Protein AF-G5ARZ2-F1 (afdb_monomer_lite)

Sequence (188 aa):
MDRDGELLSARPALETEGLRFLHVTVGSLLATYGWYILFSCILLYVVFQKLYIRLRALRQRQLDRAEAAAVEPDVVVKRQEALAAARLKMQEELNAQVEKHKEKLRQLEEEKRRQKIEMWDSMQEGKSYKRNARKPQEDSPGPSTSSTIPKRKSDKKPLRGSGYNPLTGEGGGACSWRPGRRGPSSGG

Radius of gyration: 43.57 Å; chains: 1; bounding box: 105×85×93 Å

Foldseek 3Di:
DPPVVVVVVVVVVVVVVVVVVCCVVVVVCCVVCVVVVVVVVVVVVVVCVVVVVVVVVVVVVVVVVVVVVVPDVVVVVVVVVVVVVVVVVVVVVVVVVVVVVVVVVVVVVVVVVVVVVVVVVCVVVVVPDPDPDDPPDDDDDDDDDDDDDDDDDDDDDPPDDPADDPVPHRDPDDDDDDDPDPDDPDDD

InterPro domains:
  IPR009703 Selenoprotein S [PF06936] (4-188)
  IPR009703 Selenoprotein S [PTHR28621] (7-188)

Secondary structure (DSSP, 8-state):
--HHHHHHHHHHHHHHHHHHHHHHHHHHHHHHHHHHHHHHHHHHHHHHHHHHHHHHHHHHHHHHHHHHHHH-HHHHHHHHHHHHHHHHHHHHHHHHHHHHHHHHHHHHHHHHHHHHHHHHHHHHTT--------------------------------SS-TT--TTT-S--SS---PPP--S-----

pLDDT: mean 72.26, std 18.29, range [33.06, 96.81]

Organism: Heterocephalus glaber (NCBI:txid10181)

Structure (mmCIF, N/CA/C/O backbone):
data_AF-G5ARZ2-F1
#
_entry.id   AF-G5ARZ2-F1
#
loop_
_atom_site.group_PDB
_atom_site.id
_atom_site.type_symbol
_atom_site.label_atom_id
_atom_site.label_alt_id
_atom_site.label_comp_id
_atom_site.label_asym_id
_atom_site.label_entity_id
_atom_site.label_seq_id
_atom_site.pdbx_PDB_ins_code
_atom_site.Cartn_x
_atom_site.Cartn_y
_atom_site.Cartn_z
_atom_site.occupancy
_atom_site.B_iso_or_equiv
_atom_site.auth_seq_id
_atom_site.auth_comp_id
_atom_site.auth_asym_id
_atom_site.auth_atom_id
_atom_site.pdbx_PDB_model_num
ATOM 1 N N . MET A 1 1 ? 72.941 -0.491 -7.064 1.00 49.91 1 MET A N 1
ATOM 2 C CA . MET A 1 1 ? 71.611 0.119 -6.829 1.00 49.91 1 MET A CA 1
ATOM 3 C C . MET A 1 1 ? 70.828 -0.028 -8.132 1.00 49.91 1 MET A C 1
ATOM 5 O O . MET A 1 1 ? 70.426 0.961 -8.718 1.00 49.91 1 MET A O 1
ATOM 9 N N . ASP A 1 2 ? 70.670 -1.261 -8.630 1.00 52.44 2 ASP A N 1
ATOM 10 C CA . ASP A 1 2 ? 70.322 -1.492 -10.049 1.00 52.44 2 ASP A CA 1
ATOM 11 C C . ASP A 1 2 ? 69.145 -2.464 -10.228 1.00 52.44 2 ASP A C 1
ATOM 13 O O . ASP A 1 2 ? 68.733 -2.753 -11.343 1.00 52.44 2 ASP A O 1
ATOM 17 N N . ARG A 1 3 ? 68.560 -2.953 -9.124 1.00 56.78 3 ARG A N 1
ATOM 18 C CA . ARG A 1 3 ? 67.421 -3.891 -9.160 1.00 56.78 3 ARG A CA 1
ATOM 19 C C . ARG A 1 3 ? 66.068 -3.189 -9.305 1.00 56.78 3 ARG A C 1
ATOM 21 O O . ARG A 1 3 ? 65.120 -3.808 -9.775 1.00 56.78 3 ARG A O 1
ATOM 28 N N . ASP A 1 4 ? 65.989 -1.903 -8.964 1.00 55.91 4 ASP A N 1
ATOM 29 C CA . ASP A 1 4 ? 64.729 -1.148 -8.988 1.00 55.91 4 ASP A CA 1
ATOM 30 C C . ASP A 1 4 ? 64.439 -0.524 -10.368 1.00 55.91 4 ASP A C 1
ATOM 32 O O . ASP A 1 4 ? 63.281 -0.306 -10.722 1.00 55.91 4 ASP A O 1
ATOM 36 N N . GLY A 1 5 ? 65.477 -0.300 -11.186 1.00 58.44 5 GLY A N 1
ATOM 37 C CA . GLY A 1 5 ? 65.353 0.231 -12.550 1.00 58.44 5 GLY A CA 1
ATOM 38 C C . GLY A 1 5 ? 64.834 -0.792 -13.568 1.00 58.44 5 GLY A C 1
ATOM 39 O O . GLY A 1 5 ? 63.997 -0.458 -14.407 1.00 58.44 5 GLY A O 1
ATOM 40 N N . GLU A 1 6 ? 65.250 -2.058 -13.466 1.00 55.94 6 GLU A N 1
ATOM 41 C CA . GLU A 1 6 ? 64.750 -3.127 -14.348 1.00 55.94 6 GLU A CA 1
ATOM 42 C C . GLU A 1 6 ? 63.288 -3.495 -14.053 1.00 55.94 6 GLU A C 1
ATOM 44 O O . GLU A 1 6 ? 62.511 -3.784 -14.965 1.00 55.94 6 GLU A O 1
ATOM 49 N N . LEU A 1 7 ? 62.871 -3.407 -12.787 1.00 53.81 7 LEU A N 1
ATOM 50 C CA . LEU A 1 7 ? 61.520 -3.764 -12.346 1.00 53.81 7 LEU A CA 1
ATOM 51 C C . LEU A 1 7 ? 60.459 -2.765 -12.848 1.00 53.81 7 LEU A C 1
ATOM 53 O O . LEU A 1 7 ? 59.323 -3.151 -13.125 1.00 53.81 7 LEU A O 1
ATOM 57 N N . LEU A 1 8 ? 60.831 -1.492 -13.018 1.00 54.22 8 LEU A N 1
ATOM 58 C CA . LEU A 1 8 ? 59.958 -0.455 -13.580 1.00 54.22 8 LEU A CA 1
ATOM 59 C C . LEU A 1 8 ? 59.888 -0.489 -15.113 1.00 54.22 8 LEU A C 1
ATOM 61 O O . LEU A 1 8 ? 58.862 -0.099 -15.660 1.00 54.22 8 LEU A O 1
ATOM 65 N N . SER A 1 9 ? 60.922 -0.991 -15.797 1.00 55.72 9 SER A N 1
ATOM 66 C CA . SER A 1 9 ? 60.934 -1.170 -17.260 1.00 55.72 9 SER A CA 1
ATOM 67 C C . SER A 1 9 ? 60.179 -2.434 -17.707 1.00 55.72 9 SER A C 1
ATOM 69 O O . SER A 1 9 ? 59.522 -2.447 -18.747 1.00 55.72 9 SER A O 1
ATOM 71 N N . ALA A 1 10 ? 60.178 -3.486 -16.881 1.00 58.66 10 ALA A N 1
ATOM 72 C CA . ALA A 1 10 ? 59.437 -4.723 -17.150 1.00 58.66 10 ALA A CA 1
ATOM 73 C C . ALA A 1 10 ? 57.912 -4.600 -16.932 1.00 58.66 10 ALA A C 1
ATOM 75 O O . ALA A 1 10 ? 57.132 -5.321 -17.553 1.00 58.66 10 ALA A O 1
ATOM 76 N N . ARG A 1 11 ? 57.459 -3.672 -16.076 1.00 57.69 11 ARG A N 1
ATOM 77 C CA . ARG A 1 11 ? 56.028 -3.402 -15.828 1.00 57.69 11 ARG A CA 1
ATOM 78 C C . ARG A 1 11 ? 55.238 -2.924 -17.058 1.00 57.69 11 ARG A C 1
ATOM 80 O O . ARG A 1 11 ? 54.197 -3.520 -17.322 1.00 57.69 11 ARG A O 1
ATOM 87 N N . PRO A 1 12 ? 55.683 -1.920 -17.838 1.00 61.38 12 PRO A N 1
ATOM 88 C CA . PRO A 1 12 ? 54.969 -1.506 -19.045 1.00 61.38 12 PRO A CA 1
ATOM 89 C C . PRO A 1 12 ? 54.972 -2.598 -20.123 1.00 61.38 12 PRO A C 1
ATOM 91 O O . PRO A 1 12 ? 54.008 -2.708 -20.877 1.00 61.38 12 PRO A O 1
ATOM 94 N N . ALA A 1 13 ? 56.001 -3.451 -20.181 1.00 60.78 13 ALA A N 1
ATOM 95 C CA . ALA A 1 13 ? 56.010 -4.615 -21.068 1.00 60.78 13 ALA A CA 1
ATOM 96 C C . ALA A 1 13 ? 54.925 -5.635 -20.673 1.00 60.78 13 ALA A C 1
ATOM 98 O O . ALA A 1 13 ? 54.134 -6.041 -21.517 1.00 60.78 13 ALA A O 1
ATOM 99 N N . LEU A 1 14 ? 54.791 -5.954 -19.381 1.00 61.84 14 LEU A N 1
ATOM 100 C CA . LEU A 1 14 ? 53.738 -6.845 -18.873 1.00 61.84 14 LEU A CA 1
ATOM 101 C C . LEU A 1 14 ? 52.322 -6.280 -19.051 1.00 61.84 14 LEU A C 1
ATOM 103 O O . LEU A 1 14 ? 51.406 -7.028 -19.387 1.00 61.84 14 LEU A O 1
ATOM 107 N N . GLU A 1 15 ? 52.117 -4.976 -18.852 1.00 67.81 15 GLU A N 1
ATOM 108 C CA . GLU A 1 15 ? 50.809 -4.346 -19.079 1.00 67.81 15 GLU A CA 1
ATOM 109 C C . GLU A 1 15 ? 50.450 -4.300 -20.567 1.00 67.81 15 GLU A C 1
ATOM 111 O O . GLU A 1 15 ? 49.310 -4.574 -20.936 1.00 67.81 15 GLU A O 1
ATOM 116 N N . THR A 1 16 ? 51.414 -4.004 -21.442 1.00 72.06 16 THR A N 1
ATOM 117 C CA . THR A 1 16 ? 51.184 -3.984 -22.894 1.00 72.06 16 THR A CA 1
ATOM 118 C C . THR A 1 16 ? 50.979 -5.382 -23.465 1.00 72.06 16 THR A C 1
ATOM 120 O O . THR A 1 16 ? 50.113 -5.565 -24.320 1.00 72.06 16 THR A O 1
ATOM 123 N N . GLU A 1 17 ? 51.700 -6.386 -22.971 1.00 73.44 17 GLU A N 1
ATOM 124 C CA . GLU A 1 17 ? 51.453 -7.791 -23.286 1.00 73.44 17 GLU A CA 1
ATOM 125 C C . GLU A 1 17 ? 50.097 -8.242 -22.743 1.00 73.44 17 GLU A C 1
ATOM 127 O O . GLU A 1 17 ? 49.313 -8.812 -23.494 1.00 73.44 17 GLU A O 1
ATOM 132 N N . GLY A 1 18 ? 49.756 -7.908 -21.496 1.00 75.94 18 GLY A N 1
ATOM 133 C CA . GLY A 1 18 ? 48.459 -8.211 -20.890 1.00 75.94 18 GLY A CA 1
ATOM 134 C C . GLY A 1 18 ? 47.287 -7.583 -21.646 1.00 75.94 18 GLY A C 1
ATOM 135 O O . GLY A 1 18 ? 46.308 -8.264 -21.937 1.00 75.94 18 GLY A O 1
ATOM 136 N N . LEU A 1 19 ? 47.398 -6.316 -22.052 1.00 76.62 19 LEU A N 1
ATOM 137 C CA . LEU A 1 19 ? 46.405 -5.632 -22.885 1.00 76.62 19 LEU A CA 1
ATOM 138 C C . LEU A 1 19 ? 46.308 -6.246 -24.283 1.00 76.62 19 LEU A C 1
ATOM 140 O O . LEU A 1 19 ? 45.207 -6.367 -24.814 1.00 76.62 19 LEU A O 1
ATOM 144 N N . ARG A 1 20 ? 47.427 -6.679 -24.876 1.00 78.06 20 ARG A N 1
ATOM 145 C CA . ARG A 1 20 ? 47.426 -7.410 -26.152 1.00 78.06 20 ARG A CA 1
ATOM 146 C C . ARG A 1 20 ? 46.776 -8.782 -26.011 1.00 78.06 20 ARG A C 1
ATOM 148 O O . ARG A 1 20 ? 45.947 -9.129 -26.844 1.00 78.06 20 ARG A O 1
ATOM 155 N N . PHE A 1 21 ? 47.072 -9.531 -24.951 1.00 76.12 21 PHE A N 1
ATOM 156 C CA . PHE A 1 21 ? 46.428 -10.810 -24.654 1.00 76.12 21 PHE A CA 1
ATOM 157 C C . PHE A 1 21 ? 44.934 -10.640 -24.402 1.00 76.12 21 PHE A C 1
ATOM 159 O O . PHE A 1 21 ? 44.149 -11.405 -24.958 1.00 76.12 21 PHE A O 1
ATOM 166 N N . LEU A 1 22 ? 44.524 -9.620 -23.642 1.00 78.81 22 LEU A N 1
ATOM 167 C CA . LEU A 1 22 ? 43.119 -9.264 -23.439 1.00 78.81 22 LEU A CA 1
ATOM 168 C C . LEU A 1 22 ? 42.454 -8.857 -24.750 1.00 78.81 22 LEU A C 1
ATOM 170 O O . LEU A 1 22 ? 41.362 -9.316 -25.038 1.00 78.81 22 LEU A O 1
ATOM 174 N N . HIS A 1 23 ? 43.109 -8.064 -25.592 1.00 79.88 23 HIS A N 1
ATOM 175 C CA . HIS A 1 23 ? 42.561 -7.677 -26.888 1.00 79.88 23 HIS A CA 1
ATOM 176 C C . HIS A 1 23 ? 42.418 -8.877 -27.836 1.00 79.88 23 HIS A C 1
ATOM 178 O O . HIS A 1 23 ? 41.428 -8.979 -28.553 1.00 79.88 23 HIS A O 1
ATOM 184 N N . VAL A 1 24 ? 43.364 -9.819 -27.819 1.00 78.81 24 VAL A N 1
ATOM 185 C CA . VAL A 1 24 ? 43.304 -11.048 -28.624 1.00 78.81 24 VAL A CA 1
ATOM 186 C C . VAL A 1 24 ? 42.251 -12.019 -28.084 1.00 78.81 24 VAL A C 1
ATOM 188 O O . VAL A 1 24 ? 41.499 -12.592 -28.867 1.00 78.81 24 VAL A O 1
ATOM 191 N N . THR A 1 25 ? 42.136 -12.185 -26.765 1.00 79.44 25 THR A N 1
ATOM 192 C CA . THR A 1 25 ? 41.120 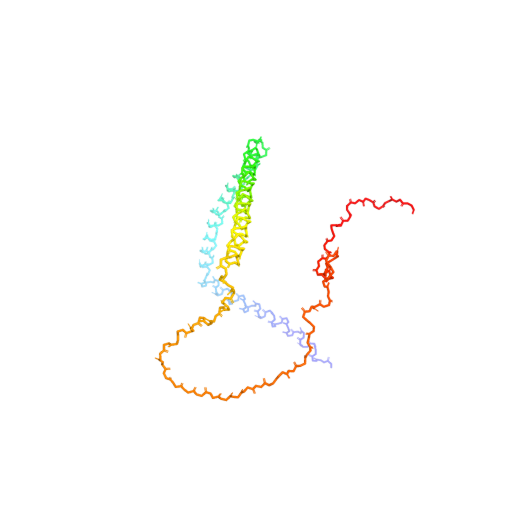-13.061 -26.153 1.00 79.44 25 THR A CA 1
ATOM 193 C C . THR A 1 25 ? 39.727 -12.465 -26.251 1.00 79.44 25 THR A C 1
ATOM 195 O O . THR A 1 25 ? 38.820 -13.145 -26.716 1.00 79.44 25 THR A O 1
ATOM 198 N N . VAL A 1 26 ? 39.549 -11.191 -25.904 1.00 81.25 26 VAL A N 1
ATOM 199 C CA . VAL A 1 26 ? 38.287 -10.473 -26.104 1.00 81.25 26 VAL A CA 1
ATOM 200 C C . VAL A 1 26 ? 37.954 -10.419 -27.584 1.00 81.25 26 VAL A C 1
ATOM 202 O O . VAL A 1 26 ? 36.819 -10.696 -27.919 1.00 81.25 26 VAL A O 1
ATOM 205 N N . GLY A 1 27 ? 38.911 -10.161 -28.478 1.00 78.50 27 GLY A N 1
ATOM 206 C CA . GLY A 1 27 ? 38.696 -10.168 -29.927 1.00 78.50 27 GLY A CA 1
ATOM 207 C C . GLY A 1 27 ? 38.288 -11.540 -30.469 1.00 78.50 27 GLY A C 1
ATOM 208 O O . GLY A 1 27 ? 37.376 -11.623 -31.285 1.00 78.50 27 GLY A O 1
ATOM 209 N N . SER A 1 28 ? 38.888 -12.622 -29.968 1.00 76.88 28 SER A N 1
ATOM 210 C CA . SER A 1 28 ? 38.511 -14.000 -30.310 1.00 76.88 28 SER A CA 1
ATOM 211 C C . SER A 1 28 ? 37.115 -14.354 -29.790 1.00 76.88 28 SER A C 1
ATOM 213 O O . SER A 1 28 ? 36.296 -14.905 -30.528 1.00 76.88 28 SER A O 1
ATOM 215 N N . LEU A 1 29 ? 36.792 -13.955 -28.555 1.00 76.19 29 LEU A N 1
ATOM 216 C CA . LEU A 1 29 ? 35.462 -14.105 -27.960 1.00 76.19 29 LEU A CA 1
ATOM 217 C C . LEU A 1 29 ? 34.421 -13.224 -28.662 1.00 76.19 29 LEU A C 1
ATOM 219 O O . LEU A 1 29 ? 33.291 -13.651 -28.851 1.00 76.19 29 LEU A O 1
ATOM 223 N N . LEU A 1 30 ? 34.780 -12.022 -29.107 1.00 79.94 30 LEU A N 1
ATOM 224 C CA . LEU A 1 30 ? 33.907 -11.145 -29.887 1.00 79.94 30 LEU A CA 1
ATOM 225 C C . LEU A 1 30 ? 33.712 -11.683 -31.306 1.00 79.94 30 LEU A C 1
ATOM 227 O O . LEU A 1 30 ? 32.639 -11.524 -31.866 1.00 79.94 30 LEU A O 1
ATOM 231 N N . ALA A 1 31 ? 34.711 -12.343 -31.890 1.00 81.31 31 ALA A N 1
ATOM 232 C CA . ALA A 1 31 ? 34.577 -12.983 -33.195 1.00 81.31 31 ALA A CA 1
ATOM 233 C C . ALA A 1 31 ? 33.674 -14.226 -33.127 1.00 81.31 31 ALA A C 1
ATOM 235 O O . ALA A 1 31 ? 32.851 -14.435 -34.015 1.00 81.31 31 ALA A O 1
ATOM 236 N N . THR A 1 32 ? 33.774 -15.021 -32.056 1.00 81.06 32 THR A N 1
ATOM 237 C CA . THR A 1 32 ? 32.936 -16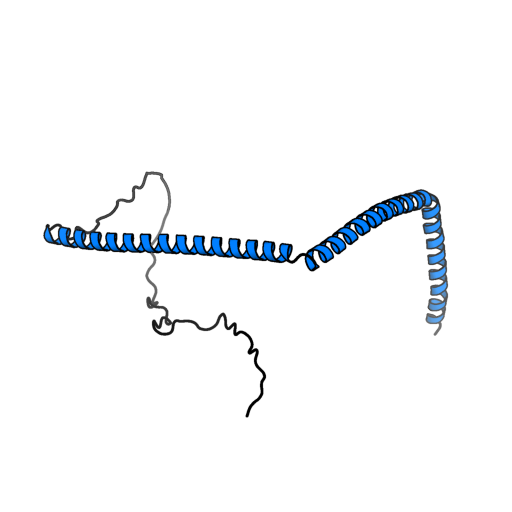.220 -31.856 1.00 81.06 32 THR A CA 1
ATOM 238 C C . THR A 1 32 ? 31.544 -15.907 -31.305 1.00 81.06 32 THR A C 1
ATOM 240 O O . THR A 1 32 ? 30.576 -16.552 -31.703 1.00 81.06 32 THR A O 1
ATOM 243 N N . TYR A 1 33 ? 31.408 -14.903 -30.434 1.00 87.88 33 TYR A N 1
ATOM 244 C CA . TYR A 1 33 ? 30.148 -14.549 -29.767 1.00 87.88 33 TYR A CA 1
ATOM 245 C C . TYR A 1 33 ? 29.570 -13.187 -30.171 1.00 87.88 33 TYR A C 1
ATOM 247 O O . TYR A 1 33 ? 28.529 -12.778 -29.652 1.00 87.88 33 TYR A O 1
ATOM 255 N N . GLY A 1 34 ? 30.179 -12.484 -31.125 1.00 87.00 34 GLY A N 1
ATOM 256 C CA . GLY A 1 34 ? 29.731 -11.162 -31.578 1.00 87.00 34 GLY A CA 1
ATOM 257 C C . GLY A 1 34 ? 28.300 -11.163 -32.092 1.00 87.00 34 GLY A C 1
ATOM 258 O O . GLY A 1 34 ? 27.560 -10.206 -31.877 1.00 87.00 34 GLY A O 1
ATOM 259 N N . TRP A 1 35 ? 27.862 -12.281 -32.669 1.00 89.06 35 TRP A N 1
ATOM 260 C CA . TRP A 1 35 ? 26.488 -12.445 -33.122 1.00 89.06 35 TRP A CA 1
ATOM 261 C C . TRP A 1 35 ? 25.474 -12.449 -31.963 1.00 89.06 35 TRP A C 1
ATOM 263 O O . TRP A 1 35 ? 24.396 -11.870 -32.082 1.00 89.06 35 TRP A O 1
ATOM 273 N N . TYR A 1 36 ? 25.831 -13.011 -30.803 1.00 92.25 36 TYR A N 1
ATOM 274 C CA . TYR A 1 36 ? 25.002 -12.935 -29.595 1.00 92.25 36 TYR A CA 1
ATOM 275 C C . TYR A 1 36 ? 24.999 -11.535 -28.994 1.00 92.25 36 TYR A C 1
ATOM 277 O O . TYR A 1 36 ? 23.975 -11.106 -28.474 1.00 92.25 36 TYR A O 1
ATOM 285 N N . ILE A 1 37 ? 26.112 -10.802 -29.085 1.00 88.56 37 ILE A N 1
ATOM 286 C CA . ILE A 1 37 ? 26.186 -9.406 -28.637 1.00 88.56 37 ILE A CA 1
ATOM 287 C C . ILE A 1 37 ? 25.293 -8.525 -29.514 1.00 88.56 37 ILE A C 1
ATOM 289 O O . ILE A 1 37 ? 24.538 -7.712 -28.986 1.00 88.56 37 ILE A O 1
ATOM 293 N N . LEU A 1 38 ? 25.303 -8.733 -30.834 1.00 90.12 38 LEU A N 1
ATOM 294 C CA . LEU A 1 38 ? 24.406 -8.048 -31.766 1.00 90.12 38 LEU A CA 1
ATOM 295 C C . LEU A 1 38 ? 22.939 -8.399 -31.498 1.00 90.12 38 LEU A C 1
ATOM 297 O O . LEU A 1 38 ? 22.125 -7.492 -31.344 1.00 90.12 38 LEU A O 1
ATOM 301 N N . PHE A 1 39 ? 22.593 -9.683 -31.364 1.00 94.69 39 PHE A N 1
ATOM 302 C CA . PHE A 1 39 ? 21.222 -10.086 -31.034 1.00 94.69 39 PHE A CA 1
ATOM 303 C C . PHE A 1 39 ? 20.768 -9.579 -29.666 1.00 94.69 39 PHE A C 1
ATOM 305 O O . PHE A 1 39 ? 19.641 -9.109 -29.539 1.00 94.69 39 PHE A O 1
ATOM 312 N N . SER A 1 40 ? 21.640 -9.626 -28.659 1.00 93.12 40 SER A N 1
ATOM 313 C CA . SER A 1 40 ? 21.384 -9.063 -27.333 1.00 93.12 40 SER A CA 1
ATOM 314 C C . SER A 1 40 ? 21.138 -7.559 -27.425 1.00 93.12 40 SER A C 1
ATOM 316 O O . SER A 1 40 ? 20.148 -7.072 -26.891 1.00 93.12 40 SER A O 1
ATOM 318 N N . CYS A 1 41 ? 21.956 -6.828 -28.187 1.00 93.06 41 CYS A N 1
ATOM 319 C CA . CYS A 1 41 ? 21.789 -5.395 -28.410 1.00 93.06 41 CYS A CA 1
ATOM 320 C C . CYS A 1 41 ? 20.466 -5.072 -29.124 1.00 93.06 41 CYS A C 1
ATOM 322 O O . CYS A 1 41 ? 19.741 -4.180 -28.692 1.00 93.06 41 CYS A O 1
ATOM 324 N N . ILE A 1 42 ? 20.099 -5.834 -30.160 1.00 94.81 42 ILE A N 1
ATOM 325 C CA . ILE A 1 42 ? 18.826 -5.676 -30.881 1.00 94.81 42 ILE A CA 1
ATOM 326 C C . ILE A 1 42 ? 17.638 -5.979 -29.960 1.00 94.81 42 ILE A C 1
ATOM 328 O O . ILE A 1 42 ? 16.682 -5.205 -29.905 1.00 94.81 42 ILE A O 1
ATOM 332 N N . LEU A 1 43 ? 17.693 -7.077 -29.202 1.00 95.00 43 LEU A N 1
ATOM 333 C CA . LEU A 1 43 ? 16.647 -7.456 -28.254 1.00 95.00 43 LEU A CA 1
ATOM 334 C C . LEU A 1 43 ? 16.471 -6.377 -27.185 1.00 95.00 43 LEU A C 1
ATOM 336 O O . LEU A 1 43 ? 15.355 -5.933 -26.918 1.00 95.00 43 LEU A O 1
ATOM 340 N N . LEU A 1 44 ? 17.581 -5.929 -26.608 1.00 95.38 44 LEU A N 1
ATOM 341 C CA . LEU A 1 44 ? 17.621 -4.885 -25.602 1.00 95.38 44 LEU A CA 1
ATOM 342 C C . LEU A 1 44 ? 17.063 -3.584 -26.188 1.00 95.38 44 LEU A C 1
ATOM 344 O O . LEU A 1 44 ? 16.176 -2.995 -25.585 1.00 95.38 44 LEU A O 1
ATOM 348 N N . TYR A 1 45 ? 17.443 -3.201 -27.406 1.00 95.38 45 TYR A N 1
ATOM 349 C CA . TYR A 1 45 ? 16.885 -2.045 -28.106 1.00 95.38 45 TYR A CA 1
ATOM 350 C C . TYR A 1 45 ? 15.359 -2.126 -28.264 1.00 95.38 45 TYR A C 1
ATOM 352 O O . TYR A 1 45 ? 14.658 -1.172 -27.926 1.00 95.38 45 TYR A O 1
ATOM 360 N N . VAL A 1 46 ? 14.811 -3.268 -28.692 1.00 95.38 46 VAL A N 1
ATOM 361 C CA . VAL A 1 46 ? 13.353 -3.462 -28.823 1.00 95.38 46 VAL A CA 1
ATOM 362 C C . VAL A 1 46 ? 12.656 -3.410 -27.461 1.00 95.38 46 VAL A C 1
ATOM 364 O O . VAL A 1 46 ? 11.596 -2.788 -27.323 1.00 95.38 46 VAL A O 1
ATOM 367 N N . VAL A 1 47 ? 13.248 -4.021 -26.432 1.00 94.50 47 VAL A N 1
ATOM 368 C CA . VAL A 1 47 ? 12.739 -3.970 -25.055 1.00 94.50 47 VAL A CA 1
ATOM 369 C C . VAL A 1 47 ? 12.740 -2.531 -24.550 1.00 94.50 47 VAL A C 1
ATOM 371 O O . VAL A 1 47 ? 11.703 -2.054 -24.093 1.00 94.50 47 VAL A O 1
ATOM 374 N N . PHE A 1 48 ? 13.843 -1.802 -24.706 1.00 94.12 48 PHE A N 1
ATOM 375 C CA . PHE A 1 48 ? 13.950 -0.398 -24.325 1.00 94.12 48 PHE A CA 1
ATOM 376 C C . PHE A 1 48 ? 12.983 0.483 -25.108 1.00 94.12 48 PHE A C 1
ATOM 378 O O . PHE A 1 48 ? 12.350 1.333 -24.497 1.00 94.12 48 PHE A O 1
ATOM 385 N N . GLN A 1 49 ? 12.766 0.258 -26.404 1.00 92.25 49 GLN A N 1
ATOM 386 C CA . GLN A 1 49 ? 11.744 0.982 -27.162 1.00 92.25 49 GLN A CA 1
ATOM 387 C C . GLN A 1 49 ? 10.342 0.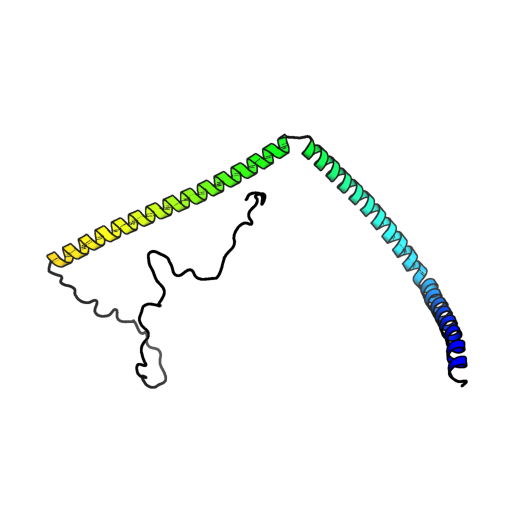737 -26.592 1.00 92.25 49 GLN A C 1
ATOM 389 O O . GLN A 1 49 ? 9.609 1.681 -26.293 1.00 92.25 49 GLN A O 1
ATOM 394 N N . LYS A 1 50 ? 9.955 -0.529 -26.392 1.00 87.50 50 LYS A N 1
ATOM 395 C CA . LYS A 1 50 ? 8.628 -0.884 -25.864 1.00 87.50 50 LYS A CA 1
ATOM 396 C C . LYS A 1 50 ? 8.440 -0.423 -24.420 1.00 87.50 50 LYS A C 1
ATOM 398 O O . LYS A 1 50 ? 7.313 -0.106 -24.040 1.00 87.50 50 LYS A O 1
ATOM 403 N N . LEU A 1 51 ? 9.499 -0.419 -23.613 1.00 88.94 51 LEU A N 1
ATOM 404 C CA . LEU A 1 51 ? 9.486 0.086 -22.243 1.00 88.94 51 LEU A CA 1
ATOM 405 C C . LEU A 1 51 ? 9.446 1.606 -22.223 1.00 88.94 51 LEU A C 1
ATOM 407 O O . LEU A 1 51 ? 8.634 2.145 -21.493 1.00 88.94 51 LEU A O 1
ATOM 411 N N . TYR A 1 52 ? 10.231 2.295 -23.047 1.00 88.69 52 TYR A N 1
ATOM 412 C CA . TYR A 1 52 ? 10.248 3.754 -23.131 1.00 88.69 52 TYR A CA 1
ATOM 413 C C . TYR A 1 52 ? 8.895 4.300 -23.586 1.00 88.69 52 TYR A C 1
ATOM 415 O O . TYR A 1 52 ? 8.373 5.223 -22.970 1.00 88.69 52 TYR A O 1
ATOM 423 N N . ILE A 1 53 ? 8.269 3.685 -24.595 1.00 89.38 53 ILE A N 1
ATOM 424 C CA . ILE A 1 53 ? 6.925 4.067 -25.054 1.00 89.38 53 ILE A CA 1
ATOM 425 C C . ILE A 1 53 ? 5.885 3.814 -23.954 1.00 89.38 53 ILE A C 1
ATOM 427 O O . ILE A 1 53 ? 5.060 4.683 -23.676 1.00 89.38 53 ILE A O 1
ATOM 431 N N . ARG A 1 54 ? 5.941 2.656 -23.277 1.00 87.62 54 ARG A N 1
ATOM 432 C CA . ARG A 1 54 ? 5.023 2.339 -22.169 1.00 87.62 54 ARG A CA 1
ATOM 433 C C . ARG A 1 54 ? 5.237 3.238 -20.951 1.00 87.62 54 ARG A C 1
ATOM 435 O O . ARG A 1 54 ? 4.257 3.711 -20.386 1.00 87.62 54 ARG A O 1
ATOM 442 N N . LEU A 1 55 ? 6.483 3.518 -20.572 1.00 86.94 55 LEU A N 1
ATOM 443 C CA . LEU A 1 55 ? 6.824 4.438 -19.487 1.00 86.94 55 LEU A CA 1
ATOM 444 C C . LEU A 1 55 ? 6.396 5.857 -19.829 1.00 86.94 55 LEU A C 1
ATOM 446 O O . LEU A 1 55 ? 5.858 6.538 -18.968 1.00 86.94 55 LEU A O 1
ATOM 450 N N . ARG A 1 56 ? 6.603 6.308 -21.069 1.00 88.94 56 ARG A N 1
ATOM 451 C CA . ARG A 1 56 ? 6.178 7.636 -21.518 1.00 88.94 56 ARG A CA 1
ATOM 452 C C . ARG A 1 56 ? 4.660 7.768 -21.470 1.00 88.94 56 ARG A C 1
ATOM 454 O O . ARG A 1 56 ? 4.174 8.749 -20.922 1.00 88.94 56 ARG A O 1
ATOM 461 N N . ALA A 1 57 ? 3.925 6.761 -21.942 1.00 88.75 57 ALA A N 1
ATOM 462 C CA . ALA A 1 57 ? 2.467 6.730 -21.854 1.00 88.75 57 ALA A CA 1
ATOM 463 C C . ALA A 1 57 ? 1.974 6.695 -20.397 1.00 88.75 57 ALA A C 1
ATOM 465 O O . ALA A 1 57 ? 1.024 7.389 -20.048 1.00 88.75 57 ALA A O 1
ATOM 466 N N . LEU A 1 58 ? 2.628 5.922 -19.523 1.00 84.94 58 LEU A N 1
ATOM 467 C CA . LEU A 1 58 ? 2.292 5.878 -18.099 1.00 84.94 58 LEU A CA 1
ATOM 468 C C . LEU A 1 58 ? 2.597 7.212 -17.407 1.00 84.94 58 LEU A C 1
ATOM 470 O O . LEU A 1 58 ? 1.792 7.686 -16.613 1.00 84.94 58 LEU A O 1
ATOM 474 N N . ARG A 1 59 ? 3.736 7.831 -17.726 1.00 86.38 59 ARG A N 1
ATOM 475 C CA . ARG A 1 59 ? 4.157 9.119 -17.174 1.00 86.38 59 ARG A CA 1
ATOM 476 C C . ARG A 1 59 ? 3.229 10.244 -17.617 1.00 86.38 59 ARG A C 1
ATOM 478 O O . ARG A 1 59 ? 2.850 11.041 -16.775 1.00 86.38 59 ARG A O 1
ATOM 485 N N . GLN A 1 60 ? 2.816 10.265 -18.884 1.00 86.88 60 GLN A N 1
ATOM 486 C CA . GLN A 1 60 ? 1.811 11.213 -19.374 1.00 86.88 60 GLN A CA 1
ATOM 487 C C . GLN A 1 60 ? 0.480 11.026 -18.652 1.00 86.88 60 GLN A C 1
ATOM 489 O O . GLN A 1 60 ? 0.011 11.965 -18.035 1.00 86.88 60 GLN A O 1
ATOM 494 N N . ARG A 1 61 ? -0.036 9.794 -18.552 1.00 80.94 61 ARG A N 1
ATOM 495 C CA . ARG A 1 61 ? -1.265 9.519 -17.785 1.00 80.94 61 ARG A CA 1
ATOM 496 C C . ARG A 1 61 ? -1.177 9.940 -16.321 1.00 80.94 61 ARG A C 1
ATOM 498 O O . ARG A 1 61 ? -2.189 10.295 -15.731 1.00 80.94 61 ARG A O 1
ATOM 505 N N . GLN A 1 62 ? -0.001 9.839 -15.704 1.00 80.88 62 GLN A N 1
ATOM 506 C CA . GLN A 1 62 ? 0.188 10.310 -14.335 1.00 80.88 62 GLN A CA 1
ATOM 507 C C . GLN A 1 62 ? 0.219 11.831 -14.239 1.00 80.88 62 GLN A C 1
ATOM 509 O O . GLN A 1 62 ? -0.342 12.356 -13.285 1.00 80.88 62 GLN A O 1
ATOM 514 N N . LEU A 1 63 ? 0.830 12.520 -15.204 1.00 80.50 63 LEU A N 1
ATOM 515 C CA . LEU A 1 63 ? 0.794 13.978 -15.281 1.00 80.50 63 LEU A CA 1
ATOM 516 C C . LEU A 1 63 ? -0.629 14.465 -15.558 1.00 80.50 63 LEU A C 1
ATOM 518 O O . LEU A 1 63 ? -1.135 15.242 -14.766 1.00 80.50 63 LEU A O 1
ATOM 522 N N . ASP A 1 64 ? -1.324 13.897 -16.544 1.00 79.19 64 ASP A N 1
ATOM 523 C CA . ASP A 1 64 ? -2.721 14.221 -16.858 1.00 79.19 64 ASP A CA 1
ATOM 524 C C . ASP A 1 64 ? -3.635 13.967 -15.650 1.00 79.19 64 ASP A C 1
ATOM 526 O O . ASP A 1 64 ? -4.531 14.750 -15.352 1.00 79.19 64 ASP A O 1
ATOM 530 N N . ARG A 1 65 ? -3.397 12.882 -14.900 1.00 71.75 65 ARG A N 1
ATOM 531 C CA . ARG A 1 65 ? -4.138 12.580 -13.667 1.00 71.75 65 ARG A CA 1
ATOM 532 C C . ARG A 1 65 ? -3.778 13.519 -12.521 1.00 71.75 65 ARG A C 1
ATOM 534 O O . ARG A 1 65 ? -4.642 13.798 -11.698 1.00 71.75 65 ARG A O 1
ATOM 541 N N . ALA A 1 66 ? -2.528 13.958 -12.424 1.00 70.38 66 ALA A N 1
ATOM 542 C CA . ALA A 1 66 ? -2.090 14.917 -11.416 1.00 70.38 66 ALA A CA 1
ATOM 543 C C . ALA A 1 66 ? -2.621 16.322 -11.723 1.00 70.38 66 ALA A C 1
ATOM 545 O O . ALA A 1 66 ? -3.053 17.009 -10.806 1.00 70.38 66 ALA A O 1
ATOM 546 N N . GLU A 1 67 ? -2.659 16.711 -12.995 1.00 68.88 67 GLU A N 1
ATOM 547 C CA . GLU A 1 67 ? -3.270 17.946 -13.480 1.00 68.88 67 GLU A CA 1
ATOM 548 C C . GLU A 1 67 ? -4.789 17.906 -13.293 1.00 68.88 67 GLU A C 1
ATOM 550 O O . GLU A 1 67 ? -5.346 18.817 -12.691 1.00 68.88 67 GLU A O 1
ATOM 555 N N . ALA A 1 68 ? -5.460 16.809 -13.660 1.00 65.12 68 ALA A N 1
ATOM 556 C CA . ALA A 1 68 ? -6.884 16.620 -13.380 1.00 65.12 68 ALA A CA 1
ATOM 557 C C . ALA A 1 68 ? -7.184 16.624 -11.871 1.00 65.12 68 ALA A C 1
ATOM 559 O O . ALA A 1 68 ? -8.151 17.237 -11.439 1.00 65.12 68 ALA A O 1
ATOM 560 N N . ALA A 1 69 ? -6.335 16.009 -11.042 1.00 62.72 69 ALA A N 1
ATOM 561 C CA . ALA A 1 69 ? -6.484 16.042 -9.586 1.00 62.72 69 ALA A CA 1
ATOM 562 C C . ALA A 1 69 ? -6.153 17.411 -8.963 1.00 62.72 69 ALA A C 1
ATOM 564 O O . ALA A 1 69 ? -6.601 17.686 -7.852 1.00 62.72 69 ALA A O 1
ATOM 565 N N . ALA A 1 70 ? -5.362 18.248 -9.639 1.00 63.00 70 ALA A N 1
ATOM 566 C CA . ALA A 1 70 ? -5.073 19.618 -9.222 1.00 63.00 70 ALA A CA 1
ATOM 567 C C . ALA A 1 70 ? -6.178 20.599 -9.647 1.00 63.00 70 ALA A C 1
ATOM 569 O O . ALA A 1 70 ? -6.389 21.600 -8.966 1.00 63.00 70 ALA A O 1
ATOM 570 N N . VAL A 1 71 ? -6.879 20.309 -10.748 1.00 61.59 71 VAL A N 1
ATOM 571 C CA . VAL A 1 71 ? -7.935 21.159 -11.315 1.00 61.59 71 VAL A CA 1
ATOM 572 C C . VAL A 1 71 ? -9.339 20.755 -10.838 1.00 61.59 71 VAL A C 1
ATOM 574 O O . VAL A 1 71 ? -10.200 21.625 -10.755 1.00 61.59 71 VAL A O 1
ATOM 577 N N . GLU A 1 72 ? -9.590 19.494 -10.455 1.00 57.25 72 GLU A N 1
ATOM 578 C CA . GLU A 1 72 ? -10.901 19.060 -9.944 1.00 57.25 72 GLU A CA 1
ATOM 579 C C . GLU A 1 72 ? -11.006 19.127 -8.404 1.00 57.25 72 GLU A C 1
ATOM 581 O O . GLU A 1 72 ? -10.556 18.206 -7.706 1.00 57.25 72 GLU A O 1
ATOM 586 N N . PRO A 1 73 ? -11.679 20.151 -7.837 1.00 61.88 73 PRO A N 1
ATOM 587 C CA . PRO A 1 73 ? -12.012 20.189 -6.408 1.00 61.88 73 PRO A CA 1
ATOM 588 C C . PRO A 1 73 ? -12.855 18.978 -5.962 1.00 61.88 73 PRO A C 1
ATOM 590 O O . PRO A 1 73 ? -12.790 18.575 -4.799 1.00 61.88 73 PRO A O 1
ATOM 593 N N . ASP A 1 74 ? -13.567 18.329 -6.884 1.00 68.12 74 ASP A N 1
ATOM 594 C CA . ASP A 1 74 ? -14.416 17.161 -6.628 1.00 68.12 74 ASP A CA 1
ATOM 595 C C . ASP A 1 74 ? -13.638 15.929 -6.147 1.00 68.12 74 ASP A C 1
ATOM 597 O O . ASP A 1 74 ? -14.144 15.139 -5.344 1.00 68.12 74 ASP A O 1
ATOM 601 N N . VAL A 1 75 ? -12.386 15.750 -6.581 1.00 65.62 75 VAL A N 1
ATOM 602 C CA . VAL A 1 75 ? -11.550 14.625 -6.124 1.00 65.62 75 VAL A CA 1
ATOM 603 C C . VAL A 1 75 ? -11.108 14.839 -4.674 1.00 65.62 75 VAL A C 1
ATOM 605 O O . VAL A 1 75 ? -11.031 13.885 -3.891 1.00 65.62 75 VAL A O 1
ATOM 608 N N . VAL A 1 76 ? -10.865 16.094 -4.288 1.00 71.44 76 VAL A N 1
ATOM 609 C CA . VAL A 1 76 ? -10.544 16.466 -2.905 1.00 71.44 76 VAL A CA 1
ATOM 610 C C . VAL A 1 76 ? -11.767 16.285 -2.010 1.00 71.44 76 VAL A C 1
ATOM 612 O O . VAL A 1 76 ? -11.632 15.691 -0.939 1.00 71.44 76 VAL A O 1
ATOM 615 N N . VAL A 1 77 ? -12.953 16.704 -2.462 1.00 80.19 77 VAL A N 1
ATOM 616 C CA . VAL A 1 77 ? -14.218 16.522 -1.731 1.00 80.19 77 VAL A CA 1
ATOM 617 C C . VAL A 1 77 ? -14.508 15.038 -1.511 1.00 80.19 77 VAL A C 1
ATOM 619 O O . VAL A 1 77 ? -14.650 14.621 -0.367 1.00 80.19 77 VAL A O 1
ATOM 622 N N . LYS A 1 78 ? -14.437 14.197 -2.550 1.00 80.50 78 LYS A N 1
ATOM 623 C CA . LYS A 1 78 ? -14.632 12.738 -2.414 1.00 80.50 78 LYS A CA 1
ATOM 624 C C . LYS A 1 78 ? -13.642 12.094 -1.444 1.00 80.50 78 LYS A C 1
ATOM 626 O O . LYS A 1 78 ? -13.988 11.180 -0.695 1.00 80.50 78 LYS A O 1
ATOM 631 N N . ARG A 1 79 ? -12.392 12.567 -1.423 1.00 76.25 79 ARG A N 1
ATOM 632 C CA . ARG A 1 79 ? -11.388 12.095 -0.459 1.00 76.25 79 ARG A CA 1
ATOM 633 C C . ARG A 1 79 ? -11.731 12.527 0.966 1.00 76.25 79 ARG A C 1
ATOM 635 O O . ARG A 1 79 ? -11.553 11.740 1.894 1.00 76.25 79 ARG A O 1
ATOM 642 N N . GLN A 1 80 ? -12.206 13.754 1.151 1.00 80.12 80 GLN A N 1
ATOM 643 C CA . GLN A 1 80 ? -12.640 14.258 2.453 1.00 80.12 80 GLN A CA 1
ATOM 644 C C . GLN A 1 80 ? -13.898 13.541 2.948 1.00 80.12 80 GLN A C 1
ATOM 646 O O . GLN A 1 80 ? -13.948 13.170 4.118 1.00 80.12 80 GLN A O 1
ATOM 651 N N . GLU A 1 81 ? -14.852 13.260 2.066 1.00 84.38 81 GLU A N 1
ATOM 652 C CA . GLU A 1 81 ? -16.047 12.465 2.354 1.00 84.38 81 GLU A CA 1
ATOM 653 C C . GLU A 1 81 ? -15.684 11.038 2.767 1.00 84.38 81 GLU A C 1
ATOM 655 O O . GLU A 1 81 ? -16.174 10.550 3.783 1.00 84.38 81 GLU A O 1
ATOM 660 N N . ALA A 1 82 ? -14.756 10.386 2.058 1.00 88.44 82 ALA A N 1
ATOM 661 C CA . ALA A 1 82 ? -14.272 9.059 2.435 1.00 88.44 82 ALA A CA 1
ATOM 662 C C . ALA A 1 82 ? -13.597 9.059 3.819 1.00 88.44 82 ALA A C 1
ATOM 664 O O . ALA A 1 82 ? -13.811 8.148 4.622 1.00 88.44 82 ALA A O 1
ATOM 665 N N . LEU A 1 83 ? -12.813 10.097 4.133 1.00 86.62 83 LEU A N 1
ATOM 666 C CA . LEU A 1 83 ? -12.202 10.260 5.455 1.00 86.62 83 LEU A CA 1
ATOM 667 C C . LEU A 1 83 ? -13.244 10.560 6.543 1.00 86.62 83 LEU A C 1
ATOM 669 O O . LEU A 1 83 ? -13.119 10.052 7.656 1.00 86.62 83 LEU A O 1
ATOM 673 N N . ALA A 1 84 ? -14.269 11.358 6.243 1.00 90.38 84 ALA A N 1
ATOM 674 C CA . ALA A 1 84 ? -15.362 11.647 7.166 1.00 90.38 84 ALA A CA 1
ATOM 675 C C . ALA A 1 84 ? -16.196 10.389 7.449 1.00 90.38 84 ALA A C 1
ATOM 677 O O . ALA A 1 84 ? -16.452 10.077 8.610 1.00 90.38 84 ALA A O 1
ATOM 678 N N . ALA A 1 85 ? -16.520 9.608 6.418 1.00 91.88 85 ALA A N 1
ATOM 679 C CA . ALA A 1 85 ? -17.215 8.333 6.557 1.00 91.88 85 ALA A CA 1
ATOM 680 C C . ALA A 1 85 ? -16.409 7.327 7.394 1.00 91.88 85 ALA A C 1
ATOM 682 O O . ALA A 1 85 ? -16.968 6.643 8.249 1.00 91.88 85 ALA A O 1
ATOM 683 N N . ALA A 1 86 ? -15.086 7.263 7.206 1.00 89.50 86 ALA A N 1
ATOM 684 C CA . ALA A 1 86 ? -14.218 6.426 8.034 1.00 89.50 86 ALA A CA 1
ATOM 685 C C . ALA A 1 86 ? -14.214 6.872 9.508 1.00 89.50 86 ALA A C 1
ATOM 687 O O . ALA A 1 86 ? -14.253 6.034 10.408 1.00 89.50 86 ALA A O 1
ATOM 688 N N . ARG A 1 87 ? -14.213 8.187 9.768 1.00 92.56 87 ARG A N 1
ATOM 689 C CA . ARG A 1 87 ? -14.297 8.732 11.133 1.00 92.56 87 ARG A CA 1
ATOM 690 C C . ARG A 1 87 ? -15.628 8.410 11.805 1.00 92.56 87 ARG A C 1
ATOM 692 O O . ARG A 1 87 ? -15.617 8.047 12.975 1.00 92.56 87 ARG A O 1
ATOM 699 N N . LEU A 1 88 ? -16.744 8.516 11.085 1.00 92.62 88 LEU A N 1
ATOM 700 C CA . LEU A 1 88 ? -18.065 8.187 11.628 1.00 92.62 88 LEU A CA 1
ATOM 701 C C . LEU A 1 88 ? -18.169 6.703 11.984 1.00 92.62 88 LEU A C 1
ATOM 703 O O . LEU A 1 88 ? -18.532 6.385 13.111 1.00 92.62 88 LEU A O 1
ATOM 707 N N . LYS A 1 89 ? -17.721 5.806 11.098 1.00 92.75 89 LYS A N 1
ATOM 708 C CA . LYS A 1 89 ? -17.665 4.363 11.391 1.00 92.75 89 LYS A CA 1
ATOM 709 C C . LYS A 1 89 ? -16.849 4.057 12.648 1.00 92.75 89 LYS A C 1
ATOM 711 O O . LYS A 1 89 ? -17.285 3.293 13.501 1.00 92.75 89 LYS A O 1
ATOM 716 N N . MET A 1 90 ? -15.696 4.708 12.807 1.00 91.88 90 MET A N 1
ATOM 717 C CA . MET A 1 90 ? -14.875 4.553 14.010 1.00 91.88 90 MET A CA 1
ATOM 718 C C . MET A 1 90 ? -15.594 5.059 15.273 1.00 91.88 90 MET A C 1
ATOM 720 O O . MET A 1 90 ? -15.493 4.440 16.330 1.00 91.88 90 MET A O 1
ATOM 724 N N . GLN A 1 91 ? -16.326 6.173 15.188 1.00 94.94 91 GLN A N 1
ATOM 725 C CA . GLN A 1 91 ? -17.110 6.691 16.313 1.00 94.94 91 GLN A CA 1
ATOM 726 C C . GLN A 1 91 ? -18.270 5.761 16.683 1.00 94.94 91 GLN A C 1
ATOM 728 O O . GLN A 1 91 ? -18.511 5.536 17.866 1.00 94.94 91 GLN A O 1
ATOM 733 N N . GLU A 1 92 ? -18.952 5.186 15.695 1.00 94.25 92 GLU A N 1
ATOM 734 C CA . GLU A 1 92 ? -20.027 4.212 15.904 1.00 94.25 92 GLU A CA 1
ATOM 735 C C . GLU A 1 92 ? -19.514 2.948 16.605 1.00 94.25 92 GLU A C 1
ATOM 737 O O . GLU A 1 92 ? -20.113 2.500 17.582 1.00 94.25 92 GLU A O 1
ATOM 742 N N . GLU A 1 93 ? -18.366 2.413 16.179 1.00 94.00 93 GLU A N 1
ATOM 743 C CA . GLU A 1 93 ? -17.736 1.259 16.830 1.00 94.00 93 GLU A CA 1
ATOM 744 C C . GLU A 1 93 ? -17.361 1.550 18.289 1.00 94.00 93 GLU A C 1
ATOM 746 O O . GLU A 1 93 ? -17.608 0.722 19.173 1.00 94.00 93 GLU A O 1
ATOM 751 N N . LEU A 1 94 ? -16.801 2.732 18.562 1.00 94.50 94 LEU A N 1
ATOM 752 C CA . LEU A 1 94 ? -16.475 3.160 19.923 1.00 94.50 94 LEU A CA 1
ATOM 753 C C . LEU A 1 94 ? -17.735 3.306 20.781 1.00 94.50 94 LEU A C 1
ATOM 755 O O . LEU A 1 94 ? -17.767 2.813 21.910 1.00 94.50 94 LEU A O 1
ATOM 759 N N . ASN A 1 95 ? -18.789 3.922 20.247 1.00 96.12 95 ASN A N 1
ATOM 760 C CA . ASN A 1 95 ? -20.061 4.071 20.950 1.00 96.12 95 ASN A CA 1
ATOM 761 C C . ASN A 1 95 ? -20.684 2.706 21.271 1.00 96.12 95 ASN A C 1
ATOM 763 O O . ASN A 1 95 ? -21.071 2.467 22.416 1.00 96.12 95 ASN A O 1
ATOM 767 N N . ALA A 1 96 ? -20.675 1.769 20.320 1.00 96.38 96 ALA A N 1
ATOM 768 C CA . ALA A 1 96 ? -21.167 0.410 20.534 1.00 96.38 96 ALA A CA 1
ATOM 769 C C . ALA A 1 96 ? -20.375 -0.336 21.625 1.00 96.38 96 ALA A C 1
ATOM 771 O O . ALA A 1 96 ? -20.945 -1.094 22.413 1.00 96.38 96 ALA A O 1
ATOM 772 N N . GLN A 1 97 ? -19.056 -0.134 21.709 1.00 94.94 97 GLN A N 1
ATOM 773 C CA . GLN A 1 97 ? -18.247 -0.707 22.790 1.00 94.94 97 GLN A CA 1
ATOM 774 C C . GLN A 1 97 ? -18.577 -0.088 24.151 1.00 94.94 97 GLN A C 1
ATOM 776 O O . GLN A 1 97 ? -18.656 -0.812 25.148 1.00 94.94 97 GLN A O 1
ATOM 781 N N . VAL A 1 98 ? -18.804 1.227 24.198 1.00 96.19 98 VAL A N 1
ATOM 782 C CA . VAL A 1 98 ? -19.199 1.940 25.420 1.00 96.19 98 VAL A CA 1
ATOM 783 C C . VAL A 1 98 ? -20.549 1.441 25.930 1.00 96.19 98 VAL A C 1
ATOM 785 O O . VAL A 1 98 ? -20.684 1.193 27.128 1.00 96.19 98 VAL A O 1
ATOM 788 N N . GLU A 1 99 ? -21.533 1.251 25.053 1.00 95.31 99 GLU A N 1
ATOM 789 C CA . GLU A 1 99 ? -22.846 0.714 25.428 1.00 95.31 99 GLU A CA 1
ATOM 790 C C . GLU A 1 99 ? -22.738 -0.711 25.969 1.00 95.31 99 GLU A C 1
ATOM 792 O O . GLU A 1 99 ? -23.175 -0.968 27.091 1.00 95.31 99 GLU A O 1
ATOM 797 N N . LYS A 1 100 ? -22.022 -1.600 25.268 1.00 96.50 100 LYS A N 1
ATOM 798 C CA . LYS A 1 100 ? -21.763 -2.971 25.742 1.00 96.50 100 LYS A CA 1
ATOM 799 C C . LYS A 1 100 ? -21.084 -2.998 27.110 1.00 96.50 100 LYS A C 1
ATOM 801 O O . LYS A 1 100 ? -21.398 -3.843 27.946 1.00 96.50 100 LYS A O 1
ATOM 806 N N . HIS A 1 101 ? -20.135 -2.096 27.362 1.00 94.75 101 HIS A N 1
ATOM 807 C CA . HIS A 1 101 ? -19.487 -2.003 28.670 1.00 94.75 101 HIS A CA 1
ATOM 808 C C . HIS A 1 101 ? -20.430 -1.475 29.751 1.00 94.75 101 HIS A C 1
ATOM 810 O O . HIS A 1 101 ? -20.436 -2.010 30.859 1.00 94.75 101 HIS A O 1
ATOM 816 N N . LYS A 1 102 ? -21.247 -0.461 29.446 1.00 96.81 102 LYS A N 1
ATOM 817 C CA . LYS A 1 102 ? -22.253 0.068 30.378 1.00 96.81 102 LYS A CA 1
ATOM 818 C C . LYS A 1 102 ? -23.285 -0.994 30.751 1.00 96.81 102 LYS A C 1
ATOM 820 O O . LYS A 1 102 ? -23.611 -1.122 31.927 1.00 96.81 102 LYS A O 1
ATOM 825 N N . GLU A 1 103 ? -23.758 -1.777 29.787 1.00 95.06 103 GLU A N 1
ATOM 826 C CA . GLU A 1 103 ? -24.691 -2.882 30.025 1.00 95.06 103 GLU A CA 1
ATOM 827 C C . GLU A 1 103 ? -24.081 -3.960 30.920 1.00 95.06 103 GLU A C 1
ATOM 829 O O . GLU A 1 103 ? -24.683 -4.335 31.924 1.00 95.06 103 G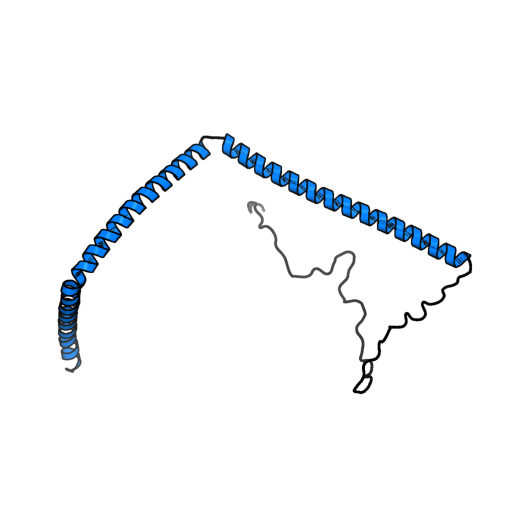LU A O 1
ATOM 834 N N . LYS A 1 104 ? -22.847 -4.392 30.630 1.00 94.88 104 LYS A N 1
ATOM 835 C CA . LYS A 1 104 ? -22.125 -5.349 31.482 1.00 94.88 104 LYS A CA 1
ATOM 836 C C . LYS A 1 104 ? -21.943 -4.831 32.907 1.00 94.88 104 LYS A C 1
ATOM 838 O O . LYS A 1 104 ? -22.103 -5.587 33.858 1.00 94.88 104 LYS A O 1
ATOM 843 N N . LEU A 1 105 ? -21.625 -3.547 33.077 1.00 95.25 105 LEU A N 1
ATOM 844 C CA . LEU A 1 105 ? -21.495 -2.951 34.408 1.00 95.25 105 LEU A CA 1
ATOM 845 C C . LEU A 1 105 ? -22.825 -2.955 35.170 1.00 95.25 105 LEU A C 1
ATOM 847 O O . LEU A 1 105 ? -22.827 -3.275 36.357 1.00 95.25 105 LEU A O 1
ATOM 851 N N . ARG A 1 106 ? -23.945 -2.663 34.496 1.00 94.81 106 ARG A N 1
ATOM 852 C CA . ARG A 1 106 ? -25.288 -2.742 35.095 1.00 94.81 106 ARG A CA 1
ATOM 853 C C . ARG A 1 106 ? -25.636 -4.170 35.511 1.00 94.81 106 ARG A C 1
ATOM 855 O O . ARG A 1 106 ? -26.072 -4.371 36.638 1.00 94.81 106 ARG A O 1
ATOM 862 N N . GLN A 1 107 ? -25.359 -5.156 34.657 1.00 94.94 107 GLN A N 1
ATOM 863 C CA . GLN A 1 107 ? -25.563 -6.574 34.979 1.00 94.94 107 GLN A CA 1
ATOM 864 C C . GLN A 1 107 ? -24.751 -6.997 36.206 1.00 94.94 107 GLN A C 1
ATOM 866 O O . GLN A 1 107 ? -25.299 -7.583 37.134 1.00 94.94 107 GLN A O 1
ATOM 871 N N . LEU A 1 108 ? -23.470 -6.624 36.269 1.00 94.75 108 LEU A N 1
ATOM 872 C CA . LEU A 1 108 ? -22.624 -6.916 37.429 1.00 94.75 108 LEU A CA 1
ATOM 873 C C . LEU A 1 108 ? -23.113 -6.218 38.706 1.00 94.75 108 LEU A C 1
ATOM 875 O O . LEU A 1 108 ? -22.949 -6.753 39.803 1.00 94.75 108 LEU A O 1
ATOM 879 N N . GLU A 1 109 ? -23.685 -5.018 38.600 1.00 93.50 109 GLU A N 1
ATOM 880 C CA . GLU A 1 109 ? -24.283 -4.336 39.747 1.00 93.50 109 GLU A CA 1
ATOM 881 C C . GLU A 1 109 ? -25.549 -5.058 40.228 1.00 93.50 109 GLU A C 1
ATOM 883 O O . GLU A 1 109 ? -25.705 -5.278 41.431 1.00 93.50 109 GLU A O 1
ATOM 888 N N . GLU A 1 110 ? -26.419 -5.483 39.310 1.00 94.19 110 GLU A N 1
ATOM 889 C CA . GLU A 1 110 ? -27.614 -6.267 39.628 1.00 94.19 110 GLU A CA 1
ATOM 890 C C . GLU A 1 110 ? -27.270 -7.628 40.236 1.00 94.19 110 GLU A C 1
ATOM 892 O O . GLU A 1 110 ? -27.847 -7.998 41.255 1.00 94.19 110 GLU A O 1
ATOM 897 N N . GLU A 1 111 ? -26.298 -8.353 39.682 1.00 93.19 111 GLU A N 1
ATOM 898 C CA . GLU A 1 111 ? -25.818 -9.621 40.238 1.00 93.19 111 GLU A CA 1
ATOM 899 C C . GLU A 1 111 ? -25.258 -9.435 41.647 1.00 93.19 111 GLU A C 1
ATOM 901 O O . GLU A 1 111 ? -25.596 -10.197 42.548 1.00 93.19 111 GLU A O 1
ATOM 906 N N . LYS A 1 112 ? -24.471 -8.378 41.887 1.00 93.94 112 LYS A N 1
ATOM 907 C CA . LYS A 1 112 ? -23.987 -8.053 43.237 1.00 93.94 112 LYS A CA 1
ATOM 908 C C . LYS A 1 112 ? -25.125 -7.715 44.193 1.00 93.94 112 LYS A C 1
ATOM 910 O O . LYS A 1 112 ? -25.035 -8.040 45.376 1.00 93.94 112 LYS A O 1
ATOM 915 N N . ARG A 1 113 ? -26.184 -7.049 43.722 1.00 92.88 113 ARG A N 1
ATOM 916 C CA . ARG A 1 113 ? -27.383 -6.793 44.534 1.00 92.88 113 ARG A CA 1
ATOM 917 C C . ARG A 1 113 ? -28.109 -8.099 44.858 1.00 92.88 113 ARG A C 1
ATOM 919 O O . ARG A 1 113 ? -28.428 -8.317 46.021 1.00 92.88 113 ARG A O 1
ATOM 926 N N . ARG A 1 114 ? -28.286 -8.989 43.878 1.00 92.19 114 ARG A N 1
ATOM 927 C CA . ARG A 1 114 ? -28.905 -10.313 44.062 1.00 92.19 114 ARG A CA 1
ATOM 928 C C . ARG A 1 114 ? -28.102 -11.193 45.019 1.00 92.19 114 ARG A C 1
ATOM 930 O O . ARG A 1 114 ? -28.678 -11.726 45.953 1.00 92.19 114 ARG A O 1
ATOM 937 N N . GLN A 1 115 ? -26.778 -11.247 44.870 1.00 91.12 115 GLN A N 1
ATOM 938 C CA . GLN A 1 115 ? -25.887 -11.976 45.780 1.00 91.12 115 GLN A CA 1
ATOM 939 C C . GLN A 1 115 ? -25.979 -11.461 47.219 1.00 91.12 115 GLN A C 1
ATOM 941 O O . GLN A 1 115 ? -25.935 -12.249 48.158 1.00 91.12 115 GLN A O 1
ATOM 946 N N . LYS A 1 116 ? -26.110 -10.142 47.418 1.00 92.75 116 LYS A N 1
ATOM 947 C CA . LYS A 1 116 ? -26.316 -9.582 48.761 1.00 92.75 116 LYS A CA 1
ATOM 948 C C . LYS A 1 116 ? -27.654 -10.018 49.351 1.00 92.75 116 LYS A C 1
ATOM 950 O O . LYS A 1 116 ? -27.672 -10.356 50.527 1.00 92.75 116 LYS A O 1
ATOM 955 N N . ILE A 1 117 ? -28.729 -10.006 48.562 1.00 89.69 117 ILE A N 1
ATOM 956 C CA . ILE A 1 117 ? -30.059 -10.456 49.002 1.00 89.69 117 ILE A CA 1
ATOM 957 C C . ILE A 1 117 ? -30.007 -11.941 49.368 1.00 89.69 117 ILE A C 1
ATOM 959 O O . ILE A 1 117 ? -30.316 -12.285 50.497 1.00 89.69 117 ILE A O 1
ATOM 963 N N . GLU A 1 118 ? -29.486 -12.791 48.482 1.00 88.62 118 GLU A N 1
ATOM 964 C CA . GLU A 1 118 ? -29.351 -14.232 48.722 1.00 88.62 118 GLU A CA 1
ATOM 965 C C . GLU A 1 118 ? -28.495 -14.536 49.961 1.00 88.62 118 GLU A C 1
ATOM 967 O O . GLU A 1 118 ? -28.847 -15.378 50.786 1.00 88.62 118 GLU A O 1
ATOM 972 N N . MET A 1 119 ? -27.385 -13.813 50.143 1.00 85.81 119 MET A N 1
ATOM 973 C CA . MET A 1 119 ? -26.551 -13.944 51.336 1.00 85.81 119 MET A CA 1
ATOM 974 C C . MET A 1 119 ? -27.315 -13.548 52.609 1.00 85.81 119 MET A C 1
ATOM 976 O O . MET A 1 119 ? -27.212 -14.255 53.611 1.00 85.81 119 MET A O 1
ATOM 980 N N . TRP A 1 120 ? -28.083 -12.455 52.586 1.00 87.31 120 TRP A N 1
ATOM 981 C CA . TRP A 1 120 ? -28.914 -12.032 53.718 1.00 87.31 120 TRP A CA 1
ATOM 982 C C . TRP A 1 120 ? -30.054 -13.016 54.011 1.00 87.31 120 TRP A C 1
ATOM 984 O O . TRP A 1 120 ? -30.258 -13.362 55.174 1.00 87.31 120 TRP A O 1
ATOM 994 N N . ASP A 1 121 ? -30.732 -13.523 52.983 1.00 88.38 121 ASP A N 1
ATOM 995 C CA . ASP A 1 121 ? -31.820 -14.498 53.110 1.00 88.38 121 ASP A CA 1
ATOM 996 C C . ASP A 1 121 ? -31.299 -15.833 53.657 1.00 88.38 121 ASP A C 1
ATOM 998 O O . ASP A 1 121 ? -31.854 -16.373 54.612 1.00 88.38 121 ASP A O 1
ATOM 1002 N N . SER A 1 122 ? -30.158 -16.323 53.156 1.00 82.19 122 SER A N 1
ATOM 1003 C CA . SER A 1 122 ? -29.513 -17.538 53.681 1.00 82.19 122 SER A CA 1
ATOM 1004 C C . SER A 1 122 ? -29.126 -17.414 55.161 1.00 82.19 122 SER A C 1
ATOM 1006 O O . SER A 1 122 ? -29.163 -18.397 55.907 1.00 82.19 122 SER A O 1
ATOM 1008 N N . MET A 1 123 ? -28.785 -16.198 55.599 1.00 80.12 123 MET A N 1
ATOM 1009 C CA . MET A 1 123 ? -28.455 -15.893 56.987 1.00 80.12 123 MET A CA 1
ATOM 1010 C C . MET A 1 123 ? -29.711 -15.845 57.869 1.00 80.12 123 MET A C 1
ATOM 1012 O O . MET A 1 123 ? -29.662 -16.349 58.990 1.00 80.12 123 MET A O 1
ATOM 1016 N N . GLN A 1 124 ? -30.830 -15.304 57.366 1.00 78.94 124 GLN A N 1
ATOM 1017 C CA . GLN A 1 124 ? -32.121 -15.299 58.071 1.00 78.94 124 GLN A CA 1
ATOM 1018 C C . GLN A 1 124 ? -32.753 -16.689 58.171 1.00 78.94 124 GLN A C 1
ATOM 1020 O O . GLN A 1 124 ? -33.260 -17.054 59.228 1.00 78.94 124 GLN A O 1
ATOM 1025 N N . GLU A 1 125 ? -32.675 -17.498 57.114 1.00 80.56 125 GLU A N 1
ATOM 1026 C CA . GLU A 1 125 ? -33.189 -18.874 57.093 1.00 80.56 125 GLU A CA 1
ATOM 1027 C C . GLU A 1 125 ? -32.384 -19.838 57.989 1.00 80.56 125 GLU A C 1
ATOM 1029 O O . GLU A 1 125 ? -32.650 -21.040 58.019 1.00 80.56 125 GLU A O 1
ATOM 1034 N N . GLY A 1 126 ? -31.366 -19.348 58.709 1.00 70.06 126 GLY A N 1
ATOM 1035 C CA . GLY A 1 126 ? -30.571 -20.152 59.637 1.00 70.06 126 GLY A CA 1
ATOM 1036 C C . GLY A 1 126 ? -29.673 -21.181 58.947 1.00 70.06 126 GLY A C 1
ATOM 1037 O O . GLY A 1 126 ? -29.044 -22.004 59.619 1.00 70.06 126 GLY A O 1
ATOM 1038 N N . LYS A 1 127 ? -29.540 -21.112 57.616 1.00 66.62 127 LYS A N 1
ATOM 1039 C CA . LYS A 1 127 ? -28.574 -21.877 56.816 1.00 66.62 127 LYS A CA 1
ATOM 1040 C C . LYS A 1 127 ? -27.184 -21.264 57.004 1.00 66.62 127 LYS A C 1
ATOM 1042 O O . LYS A 1 127 ? -26.534 -20.833 56.056 1.00 66.62 127 LYS A O 1
ATOM 1047 N N . SER A 1 128 ? -26.730 -21.179 58.257 1.00 54.00 128 SER A N 1
ATOM 1048 C CA . SER A 1 128 ? -25.425 -20.620 58.590 1.00 54.00 128 SER A CA 1
ATOM 1049 C C . SER A 1 128 ? -24.347 -21.363 57.809 1.00 54.00 128 SER A C 1
ATOM 1051 O O . SER A 1 128 ? -24.284 -22.592 57.838 1.00 54.00 128 SER A O 1
ATOM 1053 N N . TYR A 1 129 ? -23.565 -20.582 57.061 1.00 54.47 129 TYR A N 1
ATOM 1054 C CA . TYR A 1 129 ? -22.299 -20.897 56.404 1.00 54.47 129 TYR A CA 1
ATOM 1055 C C . TYR A 1 129 ? -21.832 -22.350 56.596 1.00 54.47 129 TYR A C 1
ATOM 1057 O O . TYR A 1 129 ? -20.893 -22.638 57.346 1.00 54.47 129 TYR A O 1
ATOM 1065 N N . LYS A 1 130 ? -22.458 -23.300 55.887 1.00 54.84 130 LYS A N 1
ATOM 1066 C CA . LYS A 1 130 ? -21.842 -24.603 55.653 1.00 54.84 130 LYS A CA 1
ATOM 1067 C C . LYS A 1 130 ? -20.667 -24.306 54.740 1.00 54.84 130 LYS A C 1
ATOM 1069 O O . LYS A 1 130 ? -20.818 -24.231 53.526 1.00 54.84 130 LYS A O 1
ATOM 1074 N N . ARG A 1 131 ? -19.513 -24.054 55.371 1.00 48.28 131 ARG A N 1
ATOM 1075 C CA . ARG A 1 131 ? -18.162 -24.154 54.813 1.00 48.28 131 ARG A CA 1
ATOM 1076 C C . ARG A 1 131 ? -18.237 -25.051 53.587 1.00 48.28 131 ARG A C 1
ATOM 1078 O O . ARG A 1 131 ? -18.582 -26.218 53.753 1.00 48.28 131 ARG A O 1
ATOM 1085 N N . ASN A 1 132 ? -17.932 -24.503 52.411 1.00 52.22 132 ASN A N 1
ATOM 1086 C CA . ASN A 1 132 ? -17.701 -25.251 51.181 1.00 52.22 132 ASN A CA 1
ATOM 1087 C C . ASN A 1 132 ? -16.674 -26.353 51.478 1.00 52.22 132 ASN A C 1
ATOM 1089 O O . ASN A 1 132 ? -15.463 -26.160 51.375 1.00 52.22 132 ASN A O 1
ATOM 1093 N N . ALA A 1 133 ? -17.157 -27.488 51.964 1.00 46.28 133 ALA A N 1
ATOM 1094 C CA . ALA A 1 133 ? -16.382 -28.674 52.198 1.00 46.28 133 ALA A CA 1
ATOM 1095 C C . ALA A 1 133 ? -16.240 -29.302 50.824 1.00 46.28 133 ALA A C 1
ATOM 1097 O O . ALA A 1 133 ? -17.226 -29.775 50.275 1.00 46.28 133 ALA A O 1
ATOM 1098 N N . ARG A 1 134 ? -15.015 -29.230 50.289 1.00 46.09 134 ARG A N 1
ATOM 1099 C CA . ARG A 1 134 ? -14.496 -30.073 49.209 1.00 46.09 134 ARG A CA 1
ATOM 1100 C C . ARG A 1 134 ? -15.463 -30.275 48.038 1.00 46.09 134 ARG A C 1
ATOM 1102 O O . ARG A 1 134 ? -16.304 -31.161 48.069 1.00 46.09 134 ARG A O 1
ATOM 1109 N N . LYS A 1 135 ? -15.186 -29.604 46.919 1.00 43.31 135 LYS A N 1
ATOM 1110 C CA . LYS A 1 135 ? -15.307 -30.322 45.644 1.00 43.31 135 LYS A CA 1
ATOM 1111 C C . LYS A 1 135 ? -14.357 -31.530 45.732 1.00 43.31 135 LYS A C 1
ATOM 1113 O O . LYS A 1 135 ? -13.168 -31.297 45.969 1.00 43.31 135 LYS A O 1
ATOM 1118 N N . PRO A 1 136 ? -14.820 -32.785 45.627 1.00 44.97 136 PRO A N 1
ATOM 1119 C CA . PRO A 1 136 ? -13.931 -33.889 45.328 1.00 44.97 136 PRO A CA 1
ATOM 1120 C C . PRO A 1 136 ? -13.407 -33.655 43.915 1.00 44.97 136 PRO A C 1
ATOM 1122 O O . PRO A 1 136 ? -14.171 -33.499 42.967 1.00 44.97 136 PRO A O 1
ATOM 1125 N N . GLN A 1 137 ? -12.092 -33.547 43.819 1.00 42.81 137 GLN A N 1
ATOM 1126 C CA . GLN A 1 137 ? -11.360 -33.808 42.598 1.00 42.81 137 GLN A CA 1
ATOM 1127 C C . GLN A 1 137 ? -11.722 -35.237 42.164 1.00 42.81 137 GLN A C 1
ATOM 1129 O O . GLN A 1 137 ? -11.472 -36.184 42.908 1.00 42.81 137 GLN A O 1
ATOM 1134 N N . GLU A 1 138 ? -12.404 -35.376 41.028 1.00 38.91 138 GLU A N 1
ATOM 1135 C CA . GLU A 1 138 ? -12.594 -36.666 40.367 1.00 38.91 138 GLU A CA 1
ATOM 1136 C C . GLU A 1 138 ? -11.241 -37.105 39.799 1.00 38.91 138 GLU A C 1
ATOM 1138 O O . GLU A 1 138 ? -10.824 -36.656 38.733 1.00 38.91 138 GLU A O 1
ATOM 1143 N N . ASP A 1 139 ? -10.542 -37.959 40.543 1.00 39.47 139 ASP A N 1
ATOM 1144 C CA . ASP A 1 139 ? -9.411 -38.726 40.034 1.00 39.47 139 ASP A CA 1
ATOM 1145 C C . ASP A 1 139 ? -9.947 -40.046 39.448 1.00 39.47 139 ASP A C 1
ATOM 1147 O O . ASP A 1 139 ? -10.492 -40.897 40.154 1.00 39.47 139 ASP A O 1
ATOM 1151 N N . SER A 1 140 ? -9.796 -40.197 38.132 1.00 38.12 140 SER A N 1
ATOM 1152 C CA . SER A 1 140 ? -9.947 -41.459 37.396 1.00 38.12 140 SER A CA 1
ATOM 1153 C C . SER A 1 140 ? -8.674 -42.313 37.567 1.00 38.12 140 SER A C 1
ATOM 1155 O O . SER A 1 140 ? -7.581 -41.741 37.621 1.00 38.12 140 SER A O 1
ATOM 1157 N N . PRO A 1 141 ? -8.745 -43.657 37.667 1.00 47.41 141 PRO A N 1
ATOM 1158 C CA . PRO A 1 141 ? -7.581 -44.473 37.991 1.00 47.41 141 PRO A CA 1
ATOM 1159 C C . PRO A 1 141 ? -6.704 -44.742 36.757 1.00 47.41 141 PRO A C 1
ATOM 1161 O O . PRO A 1 141 ? -7.164 -45.266 35.745 1.00 47.41 141 PRO A O 1
ATOM 1164 N N . GLY A 1 142 ? -5.407 -44.460 36.883 1.00 33.06 142 GLY A N 1
ATOM 1165 C CA . GLY A 1 142 ? -4.345 -44.907 35.977 1.00 33.06 142 GLY A CA 1
ATOM 1166 C C . GLY A 1 142 ? -3.016 -44.969 36.747 1.00 33.06 142 GLY A C 1
ATOM 1167 O O . GLY A 1 142 ? -2.748 -44.058 37.528 1.00 33.06 142 GLY A O 1
ATOM 1168 N N . PRO A 1 143 ? -2.216 -46.046 36.640 1.00 42.25 143 PRO A N 1
ATOM 1169 C CA . PRO A 1 143 ? -1.246 -46.405 37.669 1.00 42.25 143 PRO A CA 1
ATOM 1170 C C . PRO A 1 143 ? 0.124 -45.732 37.487 1.00 42.25 143 PRO A C 1
ATOM 1172 O O . PRO A 1 143 ? 0.517 -45.361 36.386 1.00 42.25 143 PRO A O 1
ATOM 1175 N N . SER A 1 144 ? 0.881 -45.751 38.589 1.00 36.81 144 SER A N 1
ATOM 1176 C CA . SER A 1 144 ? 2.344 -45.899 38.634 1.00 36.81 144 SER A CA 1
ATOM 1177 C C . SER A 1 144 ? 3.233 -44.649 38.754 1.00 36.81 144 SER A C 1
ATOM 1179 O O . SER A 1 144 ? 3.482 -43.911 37.810 1.00 36.81 144 SER A O 1
ATOM 1181 N N . THR A 1 145 ? 3.891 -44.616 39.922 1.00 34.69 145 THR A N 1
ATOM 1182 C CA . THR A 1 145 ? 5.312 -44.304 40.191 1.00 34.69 145 THR A CA 1
ATOM 1183 C C . THR A 1 145 ? 5.722 -42.910 40.683 1.00 34.69 145 THR A C 1
ATOM 1185 O O . THR A 1 145 ? 5.748 -41.936 39.946 1.00 34.69 145 THR A O 1
ATOM 1188 N N . SER A 1 146 ? 6.256 -42.939 41.918 1.00 36.19 146 SER A N 1
ATOM 1189 C CA . SER A 1 146 ? 7.362 -42.125 42.462 1.00 36.19 146 SER A CA 1
ATOM 1190 C C . SER A 1 146 ? 7.099 -40.635 42.724 1.00 36.19 146 SER A C 1
ATOM 1192 O O . SER A 1 146 ? 6.379 -39.981 41.994 1.00 36.19 146 SER A O 1
ATOM 1194 N N . SER A 1 147 ? 7.687 -39.953 43.701 1.00 40.84 147 SER A N 1
ATOM 1195 C CA . SER A 1 147 ? 8.294 -40.269 44.996 1.00 40.84 147 SER A CA 1
ATOM 1196 C C . SER A 1 147 ? 8.648 -38.908 45.631 1.00 40.84 147 SER A C 1
ATOM 1198 O O . SER A 1 147 ? 8.981 -37.964 44.921 1.00 40.84 147 SER A O 1
ATOM 1200 N N . THR A 1 148 ? 8.674 -38.847 46.965 1.00 36.41 148 THR A N 1
ATOM 1201 C CA . THR A 1 148 ? 9.510 -37.960 47.812 1.00 36.41 148 THR A CA 1
ATOM 1202 C C . THR A 1 148 ? 9.164 -36.471 48.076 1.00 36.41 148 THR A C 1
ATOM 1204 O O . THR A 1 148 ? 9.436 -35.589 47.276 1.00 36.41 148 THR A O 1
ATOM 1207 N N . ILE A 1 149 ? 8.781 -36.242 49.349 1.00 44.47 149 ILE A N 1
ATOM 1208 C CA . ILE A 1 149 ? 9.310 -35.267 50.345 1.00 44.47 149 ILE A CA 1
ATOM 1209 C C . ILE A 1 149 ? 8.875 -33.774 50.263 1.00 44.47 149 ILE A C 1
ATOM 1211 O O . ILE A 1 149 ? 9.156 -33.092 49.282 1.00 44.47 149 ILE A O 1
ATOM 1215 N N . PRO A 1 150 ? 8.307 -33.198 51.355 1.00 58.78 150 PRO A N 1
ATOM 1216 C CA . PRO A 1 150 ? 7.949 -31.781 51.448 1.00 58.78 150 PRO A CA 1
ATOM 1217 C C . PRO A 1 150 ? 9.114 -30.940 52.002 1.00 58.78 150 PRO A C 1
ATOM 1219 O O . PRO A 1 150 ? 9.746 -31.325 52.989 1.00 58.78 150 PRO A O 1
ATOM 1222 N N . LYS A 1 151 ? 9.390 -29.758 51.428 1.00 35.19 151 LYS A N 1
ATOM 1223 C CA . LYS A 1 151 ? 10.427 -28.843 51.949 1.00 35.19 151 LYS A CA 1
ATOM 1224 C C . LYS A 1 151 ? 9.862 -27.491 52.395 1.00 35.19 151 LYS A C 1
ATOM 1226 O O . LYS A 1 151 ? 8.934 -26.939 51.817 1.00 35.19 151 LYS A O 1
ATOM 1231 N N . ARG A 1 152 ? 10.428 -27.047 53.518 1.00 43.91 152 ARG A N 1
ATOM 1232 C CA . ARG A 1 152 ? 10.000 -26.019 54.472 1.00 43.91 152 ARG A CA 1
ATOM 1233 C C . ARG A 1 152 ? 10.019 -24.581 53.935 1.00 43.91 152 ARG A C 1
ATOM 1235 O O . ARG A 1 152 ? 10.749 -24.255 53.008 1.00 43.91 152 ARG A O 1
ATOM 1242 N N . LYS A 1 153 ? 9.246 -23.737 54.631 1.00 50.41 153 LYS A N 1
ATOM 1243 C CA . LYS A 1 153 ? 9.160 -22.271 54.526 1.00 50.41 153 LYS A CA 1
ATOM 1244 C C . LYS A 1 153 ? 10.541 -21.610 54.639 1.00 50.41 153 LYS A C 1
ATOM 1246 O O . LYS A 1 153 ? 11.251 -21.882 55.604 1.00 50.41 153 LYS A O 1
ATOM 1251 N N . SER A 1 154 ? 10.837 -20.680 53.734 1.00 48.62 154 SER A N 1
ATOM 1252 C CA . 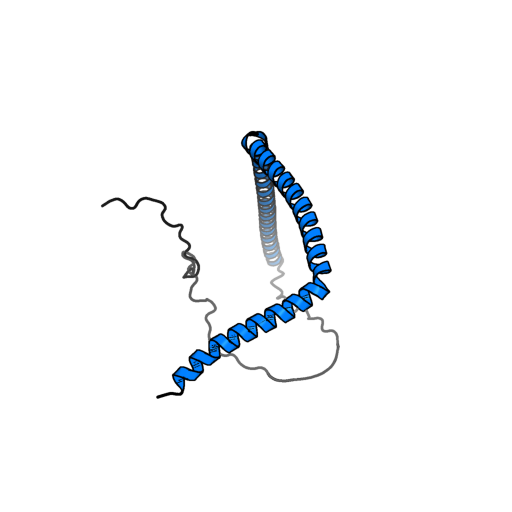SER A 1 154 ? 11.880 -19.663 53.899 1.00 48.62 154 SER A CA 1
ATOM 1253 C C . SER A 1 154 ? 11.288 -18.270 53.657 1.00 48.62 154 SER A C 1
ATOM 1255 O O . SER A 1 154 ? 10.856 -17.940 52.555 1.00 48.62 154 SER A O 1
ATOM 1257 N N . ASP A 1 155 ? 11.226 -17.510 54.745 1.00 51.22 155 ASP A N 1
ATOM 1258 C CA . ASP A 1 155 ? 11.605 -16.101 54.856 1.00 51.22 155 ASP A CA 1
ATOM 1259 C C . ASP A 1 155 ? 10.982 -15.047 53.916 1.00 51.22 155 ASP A C 1
ATOM 1261 O O . ASP A 1 155 ? 11.390 -14.817 52.782 1.00 51.22 155 ASP A O 1
ATOM 1265 N N . LYS A 1 156 ? 10.015 -14.333 54.512 1.00 59.00 156 LYS A N 1
ATOM 1266 C CA . LYS A 1 156 ? 9.775 -12.877 54.456 1.00 59.00 156 LYS A CA 1
ATOM 1267 C C . LYS A 1 156 ? 9.912 -12.182 53.088 1.00 59.00 156 LYS A C 1
ATOM 1269 O O . LYS A 1 156 ? 10.961 -11.655 52.736 1.00 59.00 156 LYS A O 1
ATOM 1274 N N . LYS A 1 157 ? 8.761 -11.984 52.436 1.00 59.91 157 LYS A N 1
ATOM 1275 C CA . LYS A 1 157 ? 8.472 -10.826 51.568 1.00 59.91 157 LYS A CA 1
ATOM 1276 C C . LYS A 1 157 ? 7.174 -10.173 52.059 1.00 59.91 157 LYS A C 1
ATOM 1278 O O . LYS A 1 157 ? 6.196 -10.901 52.238 1.00 59.91 157 LYS A O 1
ATOM 1283 N N . PRO A 1 158 ? 7.121 -8.854 52.324 1.00 60.97 158 PRO A N 1
ATOM 1284 C CA . PRO A 1 158 ? 5.849 -8.197 52.595 1.00 60.97 158 PRO A CA 1
ATOM 1285 C C . PRO A 1 158 ? 4.957 -8.279 51.347 1.00 60.97 158 PRO A C 1
ATOM 1287 O O . PRO A 1 158 ? 5.413 -8.058 50.229 1.00 60.97 158 PRO A O 1
ATOM 1290 N N . LEU A 1 159 ? 3.673 -8.587 51.541 1.00 60.66 159 LEU A N 1
ATOM 1291 C CA . LEU A 1 159 ? 2.653 -8.759 50.488 1.00 60.66 159 LEU A CA 1
ATOM 1292 C C . LEU A 1 159 ? 2.274 -7.452 49.751 1.00 60.66 159 LEU A C 1
ATOM 1294 O O . LEU A 1 159 ? 1.290 -7.413 49.017 1.00 60.66 159 LEU A O 1
ATOM 1298 N N . ARG A 1 160 ? 3.038 -6.372 49.932 1.00 57.00 160 ARG A N 1
ATOM 1299 C CA . ARG A 1 160 ? 2.903 -5.109 49.204 1.00 57.00 160 ARG A CA 1
ATOM 1300 C C . ARG A 1 160 ? 4.283 -4.683 48.723 1.00 57.00 160 ARG A C 1
ATOM 1302 O O . ARG A 1 160 ? 5.150 -4.395 49.544 1.00 57.00 160 ARG A O 1
ATOM 1309 N N . GLY A 1 161 ? 4.470 -4.637 47.405 1.00 56.53 161 GLY A N 1
ATOM 1310 C CA . GLY A 1 161 ? 5.617 -3.961 46.804 1.00 56.53 161 GLY A CA 1
ATOM 1311 C C . GLY A 1 161 ? 5.662 -2.510 47.287 1.00 56.53 161 GLY A C 1
ATOM 1312 O O . GLY A 1 161 ? 4.630 -1.836 47.341 1.00 56.53 161 GLY A O 1
ATOM 1313 N N . SER A 1 162 ? 6.842 -2.062 47.705 1.00 60.59 162 SER A N 1
ATOM 1314 C CA . SER A 1 162 ? 7.105 -0.730 48.247 1.00 60.59 162 SER A CA 1
ATOM 1315 C C . SER A 1 162 ? 7.010 0.347 47.159 1.00 60.59 162 SER A C 1
ATOM 1317 O O . SER A 1 162 ? 8.033 0.860 46.722 1.00 60.59 162 SER A O 1
ATOM 1319 N N . GLY A 1 163 ? 5.800 0.661 46.701 1.00 59.16 163 GLY A N 1
ATOM 1320 C CA . GLY A 1 163 ? 5.617 1.695 45.674 1.00 59.16 163 GLY A CA 1
ATOM 1321 C C . GLY A 1 163 ? 4.189 2.191 45.444 1.00 59.16 163 GLY A C 1
ATOM 1322 O O . GLY A 1 163 ? 3.958 3.248 44.873 1.00 59.16 163 GLY A O 1
ATOM 1323 N N . TYR A 1 164 ? 3.155 1.491 45.911 1.00 54.84 164 TYR A N 1
ATOM 1324 C CA . TYR A 1 164 ? 1.800 1.940 45.582 1.00 54.84 164 TYR A CA 1
ATOM 1325 C C . TYR A 1 164 ? 1.332 3.109 46.467 1.00 54.84 164 TYR A C 1
ATOM 1327 O O . TYR A 1 164 ? 0.788 2.892 47.552 1.00 54.84 164 TYR A O 1
ATOM 1335 N N . ASN A 1 165 ? 1.506 4.347 45.990 1.00 62.78 165 ASN A N 1
ATOM 1336 C CA . ASN A 1 165 ? 0.822 5.526 46.523 1.00 62.78 165 ASN A CA 1
ATOM 1337 C C . ASN A 1 165 ? -0.460 5.800 45.702 1.00 62.78 165 ASN A C 1
ATOM 1339 O O . ASN A 1 165 ? -0.356 6.201 44.541 1.00 62.78 165 ASN A O 1
ATOM 1343 N N . PRO A 1 166 ? -1.670 5.608 46.264 1.00 61.56 166 PRO A N 1
ATOM 1344 C CA . PRO A 1 166 ? -2.935 5.733 45.531 1.00 61.56 166 PRO A CA 1
ATOM 1345 C C . PRO A 1 166 ? -3.292 7.168 45.108 1.00 61.56 166 PRO A C 1
ATOM 1347 O O . PRO A 1 166 ? -4.274 7.347 44.394 1.00 61.56 166 PRO A O 1
ATOM 1350 N N . LEU A 1 167 ? -2.518 8.176 45.523 1.00 57.16 167 LEU A N 1
ATOM 1351 C CA . LEU A 1 167 ? -2.677 9.562 45.070 1.00 57.16 167 LEU A CA 1
ATOM 1352 C C . LEU A 1 167 ? -1.664 9.977 43.996 1.00 57.16 167 LEU A C 1
ATOM 1354 O O . LEU A 1 167 ? -1.914 10.956 43.297 1.00 57.16 167 LEU A O 1
ATOM 1358 N N . THR A 1 168 ? -0.541 9.265 43.843 1.00 59.16 168 THR A N 1
ATOM 1359 C CA . THR A 1 168 ? 0.533 9.697 42.928 1.00 59.16 168 THR A CA 1
ATOM 1360 C C . THR A 1 168 ? 1.082 8.632 41.989 1.00 59.16 168 THR A C 1
ATOM 1362 O O . THR A 1 168 ? 1.769 9.024 41.057 1.00 59.16 168 THR A O 1
ATOM 1365 N N . GLY A 1 169 ? 0.741 7.348 42.148 1.00 55.62 169 GLY A N 1
ATOM 1366 C CA . GLY A 1 169 ? 1.126 6.268 41.232 1.00 55.62 169 GLY A CA 1
ATOM 1367 C C . GLY A 1 169 ? 2.642 6.030 41.137 1.00 55.62 169 GLY A C 1
ATOM 1368 O O . GLY A 1 169 ? 3.431 6.933 40.883 1.00 55.62 169 GLY A O 1
ATOM 1369 N N . GLU A 1 170 ? 3.078 4.784 41.306 1.00 57.62 170 GLU A N 1
ATOM 1370 C CA . GLU A 1 170 ? 4.465 4.393 41.026 1.00 57.62 170 GLU A CA 1
ATOM 1371 C C . GLU A 1 170 ? 4.722 4.537 39.513 1.00 57.62 170 GLU A C 1
ATOM 1373 O O . GLU A 1 170 ? 4.315 3.694 38.715 1.00 57.62 170 GLU A O 1
ATOM 1378 N N . GLY A 1 171 ? 5.330 5.649 39.104 1.00 54.59 171 GLY A N 1
ATOM 1379 C CA . GLY A 1 171 ? 5.509 6.020 37.700 1.00 54.59 171 GLY A CA 1
ATOM 1380 C C . GLY A 1 171 ? 6.872 6.639 37.420 1.00 54.59 171 GLY A C 1
ATOM 1381 O O . GLY A 1 171 ? 6.979 7.587 36.645 1.00 54.59 171 GLY A O 1
ATOM 1382 N N . GLY A 1 172 ? 7.920 6.132 38.068 1.00 63.09 172 GLY A N 1
ATOM 1383 C CA . GLY A 1 172 ? 9.295 6.438 37.700 1.00 63.09 172 GLY A CA 1
ATOM 1384 C C . GLY A 1 172 ? 9.699 5.723 36.407 1.00 63.09 172 GLY A C 1
ATOM 1385 O O . GLY A 1 172 ? 9.898 4.515 36.402 1.00 63.09 172 GLY A O 1
ATOM 1386 N N . GLY A 1 173 ? 9.901 6.492 35.332 1.00 59.66 173 GLY A N 1
ATOM 1387 C CA . GLY A 1 173 ? 11.143 6.348 34.563 1.00 59.66 173 GLY A CA 1
ATOM 1388 C C . GLY A 1 173 ? 11.176 5.515 33.277 1.00 59.66 173 GLY A C 1
ATOM 1389 O O . GLY A 1 173 ? 12.243 4.986 32.986 1.00 59.66 173 GLY A O 1
ATOM 1390 N N . ALA A 1 174 ? 10.111 5.422 32.466 1.00 53.12 174 ALA A N 1
ATOM 1391 C CA . ALA A 1 174 ? 10.232 4.719 31.171 1.00 53.12 174 ALA A CA 1
ATOM 1392 C C . ALA A 1 174 ? 9.582 5.363 29.930 1.00 53.12 174 ALA A C 1
ATOM 1394 O O . ALA A 1 174 ? 9.624 4.742 28.877 1.00 53.12 174 ALA A O 1
ATOM 1395 N N . CYS A 1 175 ? 9.026 6.581 29.989 1.00 53.09 175 CYS A N 1
ATOM 1396 C CA . CYS A 1 175 ? 8.543 7.312 28.799 1.00 53.09 175 CYS A CA 1
ATOM 1397 C C . CYS A 1 175 ? 8.362 8.815 29.099 1.00 53.09 175 CYS A C 1
ATOM 1399 O O . CYS A 1 175 ? 7.261 9.265 29.405 1.00 53.09 175 CYS A O 1
ATOM 1401 N N . SER A 1 176 ? 9.421 9.625 29.002 1.00 59.25 176 SER A N 1
ATOM 1402 C CA . SER A 1 176 ? 9.296 11.092 28.995 1.00 59.25 176 SER A CA 1
ATOM 1403 C C . SER A 1 176 ? 9.307 11.617 27.559 1.00 59.25 176 SER A C 1
ATOM 1405 O O . SER A 1 176 ? 10.260 12.267 27.131 1.00 59.25 176 SER A O 1
ATOM 1407 N N . TRP A 1 177 ? 8.258 11.333 26.786 1.00 52.81 177 TRP A N 1
ATOM 1408 C CA . TRP A 1 177 ? 8.057 12.050 25.529 1.00 52.81 177 TRP A CA 1
ATOM 1409 C C . TRP A 1 177 ? 7.399 13.394 25.851 1.00 52.81 177 TRP A C 1
ATOM 1411 O O . TRP A 1 177 ? 6.224 13.456 26.208 1.00 52.81 177 TRP A O 1
ATOM 1421 N N . ARG A 1 178 ? 8.169 14.484 25.777 1.00 65.94 178 ARG A N 1
ATOM 1422 C CA . ARG A 1 178 ? 7.623 15.846 25.773 1.00 65.94 178 ARG A CA 1
ATOM 1423 C C . ARG A 1 178 ? 7.634 16.352 24.332 1.00 65.94 178 ARG A C 1
ATOM 1425 O O . ARG A 1 178 ? 8.707 16.370 23.731 1.00 65.94 178 ARG A O 1
ATOM 1432 N N . PRO A 1 179 ? 6.497 16.796 23.774 1.00 65.81 179 PRO A N 1
ATOM 1433 C CA . PRO A 1 179 ? 6.508 17.547 22.527 1.00 65.81 179 PRO A CA 1
ATOM 1434 C C . PRO A 1 179 ? 7.440 18.750 22.689 1.00 65.81 179 PRO A C 1
ATOM 1436 O O . PRO A 1 179 ? 7.299 19.516 23.646 1.00 65.81 179 PRO A O 1
ATOM 1439 N N . GLY A 1 180 ? 8.421 18.890 21.795 1.00 62.19 180 GLY A N 1
ATOM 1440 C CA . GLY A 1 180 ? 9.329 20.036 21.801 1.00 62.19 180 GLY A CA 1
ATOM 1441 C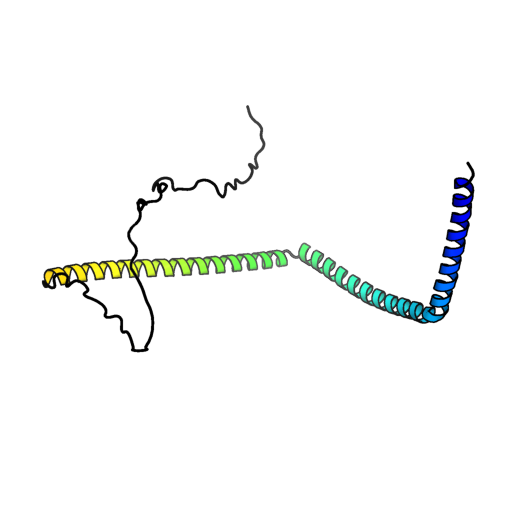 C . GLY A 1 180 ? 8.534 21.342 21.789 1.00 62.19 180 GLY A C 1
ATOM 1442 O O . GLY A 1 180 ? 7.563 21.467 21.038 1.00 62.19 180 GLY A O 1
ATOM 1443 N N . ARG A 1 181 ? 8.923 22.309 22.633 1.00 58.94 181 ARG A N 1
ATOM 1444 C CA . ARG A 1 181 ? 8.324 23.650 22.637 1.00 58.94 181 ARG A CA 1
ATOM 1445 C C . ARG A 1 181 ? 8.430 24.239 21.229 1.00 58.94 181 ARG A C 1
ATOM 1447 O O . ARG A 1 181 ? 9.512 24.619 20.796 1.00 58.94 181 ARG A O 1
ATOM 1454 N N . ARG A 1 182 ? 7.303 24.347 20.528 1.00 61.16 182 ARG A N 1
ATOM 1455 C CA . ARG A 1 182 ? 7.168 25.232 19.370 1.00 61.16 182 ARG A CA 1
ATOM 1456 C C . ARG A 1 182 ? 6.718 26.592 19.889 1.00 61.16 182 ARG A C 1
ATOM 1458 O O . ARG A 1 182 ? 5.531 26.820 20.078 1.00 61.16 182 ARG A O 1
ATOM 1465 N N . GLY A 1 183 ? 7.679 27.454 20.187 1.00 68.88 183 GLY A N 1
ATOM 1466 C CA . GLY A 1 183 ? 7.439 28.848 20.550 1.00 68.88 183 GLY A CA 1
ATOM 1467 C C . GLY A 1 183 ? 8.769 29.598 20.645 1.00 68.88 183 GLY A C 1
ATOM 1468 O O . GLY A 1 183 ? 9.734 29.003 21.129 1.00 68.88 183 GLY A O 1
ATOM 1469 N N . PRO A 1 184 ? 8.859 30.842 20.145 1.00 61.00 184 PRO A N 1
ATOM 1470 C CA . PRO A 1 184 ? 10.116 31.575 20.087 1.00 61.00 184 PRO A CA 1
ATOM 1471 C C . PRO A 1 184 ? 10.650 31.844 21.498 1.00 61.00 184 PRO A C 1
ATOM 1473 O O . PRO A 1 184 ? 9.935 32.322 22.376 1.00 61.00 184 PRO A O 1
ATOM 1476 N N . SER A 1 185 ? 11.924 31.513 21.705 1.00 59.03 185 SER A N 1
ATOM 1477 C CA . SER A 1 185 ? 12.693 31.923 22.876 1.00 59.03 185 SER A CA 1
ATOM 1478 C C . SER A 1 185 ? 13.004 33.413 22.751 1.00 59.03 185 SER A C 1
ATOM 1480 O O . SER A 1 185 ? 13.991 33.786 22.123 1.00 59.03 185 SER A O 1
ATOM 1482 N N . SER A 1 186 ? 12.158 34.264 23.325 1.00 54.81 186 SER A N 1
ATOM 1483 C CA . SER A 1 186 ? 12.456 35.682 23.528 1.00 54.81 186 SER A CA 1
ATOM 1484 C C . SER A 1 186 ? 11.750 36.190 24.781 1.00 54.81 186 SER A C 1
ATOM 1486 O O . SER A 1 186 ? 10.519 36.213 24.820 1.00 54.81 186 SER A O 1
ATOM 1488 N N . GLY A 1 187 ? 12.519 36.634 25.774 1.00 55.84 187 GLY A N 1
ATOM 1489 C CA . GLY A 1 187 ? 12.015 37.517 26.822 1.00 55.84 187 GLY A CA 1
ATOM 1490 C C . GLY A 1 187 ? 12.725 37.363 28.162 1.00 55.84 187 GLY A C 1
ATOM 1491 O O . GLY A 1 187 ? 12.531 36.346 28.824 1.00 55.84 187 GLY A O 1
ATOM 1492 N N . GLY A 1 188 ? 13.453 38.413 28.559 1.00 41.72 188 GLY A N 1
ATOM 1493 C CA . GLY A 1 188 ? 13.872 38.689 29.938 1.00 41.72 188 GLY A CA 1
ATOM 1494 C C . GLY A 1 188 ? 15.355 38.533 30.186 1.00 41.72 188 GLY A C 1
ATOM 1495 O O . GLY A 1 188 ? 15.716 37.478 30.742 1.00 41.72 188 GLY A O 1
#